Protein AF-A0A1H7YJ93-F1 (afdb_monomer_lite)

Structure (mmCIF, N/CA/C/O backbone):
data_AF-A0A1H7YJ93-F1
#
_entry.id   AF-A0A1H7YJ93-F1
#
loop_
_atom_site.group_PDB
_atom_site.id
_atom_site.type_symbol
_atom_site.label_atom_id
_atom_site.label_alt_id
_atom_site.label_comp_id
_atom_site.label_asym_id
_atom_site.label_entity_id
_atom_site.label_seq_id
_atom_site.pdbx_PDB_ins_code
_atom_site.Cartn_x
_atom_site.Cartn_y
_atom_site.Cartn_z
_atom_site.occupancy
_atom_site.B_iso_or_equiv
_atom_site.auth_seq_id
_atom_site.auth_comp_id
_atom_site.auth_asym_id
_atom_site.auth_atom_id
_atom_site.pdbx_PDB_model_num
ATOM 1 N N . MET A 1 1 ? 16.733 -2.959 -40.000 1.00 35.38 1 MET A N 1
ATOM 2 C CA . MET A 1 1 ? 16.157 -4.259 -39.595 1.00 35.38 1 MET A CA 1
ATOM 3 C C . MET A 1 1 ? 15.233 -4.003 -38.420 1.00 35.38 1 MET A C 1
ATOM 5 O O . MET A 1 1 ? 15.700 -3.443 -37.438 1.00 35.38 1 MET A O 1
ATOM 9 N N . LYS A 1 2 ? 13.933 -4.306 -38.534 1.00 39.22 2 LYS A N 1
ATOM 10 C CA . LYS A 1 2 ? 13.058 -4.339 -37.353 1.00 39.22 2 LYS A CA 1
ATOM 11 C C . LYS A 1 2 ? 13.547 -5.501 -36.492 1.00 39.22 2 LYS A C 1
ATOM 13 O O . LYS A 1 2 ? 13.720 -6.589 -37.030 1.00 39.22 2 LYS A O 1
ATOM 18 N N . ALA A 1 3 ? 13.849 -5.243 -35.224 1.00 42.81 3 ALA A N 1
ATOM 19 C CA . ALA A 1 3 ? 14.159 -6.303 -34.276 1.00 42.81 3 ALA A CA 1
ATOM 20 C C . ALA A 1 3 ? 13.001 -7.310 -34.283 1.00 42.81 3 ALA A C 1
ATOM 22 O O . ALA A 1 3 ? 11.843 -6.888 -34.259 1.00 42.81 3 ALA A O 1
ATOM 23 N N . ASP A 1 4 ? 13.309 -8.605 -34.365 1.00 44.72 4 ASP A N 1
ATOM 24 C CA . ASP A 1 4 ? 12.317 -9.667 -34.223 1.00 44.72 4 ASP A CA 1
ATOM 25 C C . ASP A 1 4 ? 11.613 -9.486 -32.874 1.00 44.72 4 ASP A C 1
ATOM 27 O O . ASP A 1 4 ? 12.178 -9.752 -31.810 1.00 44.72 4 ASP A O 1
ATOM 31 N N . ALA A 1 5 ? 10.392 -8.950 -32.911 1.00 55.16 5 ALA A N 1
ATOM 32 C CA . ALA A 1 5 ? 9.585 -8.769 -31.720 1.00 55.16 5 ALA A CA 1
ATOM 33 C C . ALA A 1 5 ? 9.301 -10.157 -31.144 1.00 55.16 5 ALA A C 1
ATOM 35 O O . ALA A 1 5 ? 8.741 -11.021 -31.824 1.00 55.16 5 ALA A O 1
ATOM 36 N N . ARG A 1 6 ? 9.716 -10.388 -29.893 1.00 59.66 6 ARG A N 1
ATOM 37 C CA . ARG A 1 6 ? 9.371 -11.613 -29.166 1.00 59.66 6 ARG A CA 1
ATOM 38 C C . ARG A 1 6 ? 7.851 -11.813 -29.249 1.00 59.66 6 ARG A C 1
ATOM 40 O O . ARG A 1 6 ? 7.123 -10.872 -28.932 1.00 59.66 6 ARG A O 1
ATOM 47 N N . PRO A 1 7 ? 7.361 -12.999 -29.647 1.00 70.88 7 PRO A N 1
ATOM 48 C CA . PRO A 1 7 ? 5.928 -13.247 -29.707 1.00 70.88 7 PRO A CA 1
ATOM 49 C C . PRO A 1 7 ? 5.326 -13.101 -28.307 1.00 70.88 7 PRO A C 1
ATOM 51 O O . PRO A 1 7 ? 5.817 -13.710 -27.351 1.00 70.88 7 PRO A O 1
ATOM 54 N N . LEU A 1 8 ? 4.281 -12.278 -28.196 1.00 80.38 8 LEU A N 1
ATOM 55 C CA . LEU A 1 8 ? 3.580 -12.034 -26.939 1.00 80.38 8 LEU A CA 1
ATOM 56 C C . LEU A 1 8 ? 2.934 -13.327 -26.443 1.00 80.38 8 LEU A C 1
ATOM 58 O O . LEU A 1 8 ? 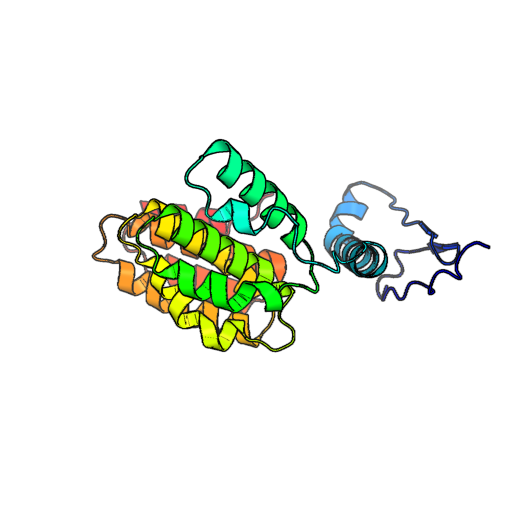2.203 -13.994 -27.173 1.00 80.38 8 LEU A O 1
ATOM 62 N N . LYS A 1 9 ? 3.191 -13.674 -25.182 1.00 86.31 9 LYS A N 1
ATOM 63 C CA . LYS A 1 9 ? 2.574 -14.823 -24.517 1.00 86.31 9 LYS A CA 1
ATOM 64 C C . LYS A 1 9 ? 1.450 -14.323 -23.626 1.00 86.31 9 LYS A C 1
ATOM 66 O O . LYS A 1 9 ? 1.706 -13.877 -22.512 1.00 86.31 9 LYS A O 1
ATOM 71 N N . ILE A 1 10 ? 0.223 -14.366 -24.129 1.00 88.75 10 ILE A N 1
ATOM 72 C CA . ILE A 1 10 ? -0.973 -13.997 -23.368 1.00 88.75 10 ILE A CA 1
ATOM 73 C C . ILE A 1 10 ? -1.792 -15.260 -23.120 1.00 88.75 10 ILE A C 1
ATOM 75 O O . ILE A 1 10 ? -2.174 -15.941 -24.070 1.00 88.75 10 ILE A O 1
ATOM 79 N N . ASP A 1 11 ? -2.052 -15.561 -21.852 1.00 90.62 11 ASP A N 1
ATOM 80 C CA . ASP A 1 11 ? -3.000 -16.593 -21.444 1.00 90.62 11 ASP A CA 1
ATOM 81 C C . ASP A 1 11 ? -4.419 -16.008 -21.474 1.00 90.62 11 ASP A C 1
ATOM 83 O O . ASP A 1 11 ? -4.759 -15.134 -20.668 1.00 90.62 11 ASP A O 1
ATOM 87 N N . ASP A 1 12 ? -5.218 -16.456 -22.446 1.00 90.69 12 ASP A N 1
ATOM 88 C CA . ASP A 1 12 ? -6.604 -16.037 -22.673 1.00 90.69 12 ASP A CA 1
ATOM 89 C C . ASP A 1 12 ? -7.577 -17.222 -22.557 1.00 90.69 12 ASP A C 1
ATOM 91 O O . ASP A 1 12 ? -8.134 -17.680 -23.560 1.00 90.69 12 ASP A O 1
ATOM 95 N N . PRO A 1 13 ? -7.839 -17.719 -21.334 1.00 87.25 13 PRO A N 1
ATOM 96 C CA . PRO A 1 13 ? -8.799 -18.801 -21.117 1.00 87.25 13 PRO A CA 1
ATOM 97 C C . PRO A 1 13 ? -10.240 -18.388 -21.451 1.00 87.25 13 PRO A C 1
ATOM 99 O O . PRO A 1 13 ? -11.114 -19.242 -21.582 1.00 87.25 13 PRO A O 1
ATOM 102 N N . SER A 1 14 ? -10.504 -17.082 -21.581 1.00 89.06 14 SER A N 1
ATOM 103 C CA . SER A 1 14 ? -11.811 -16.544 -21.960 1.00 89.06 14 SER A CA 1
ATOM 104 C C . SER A 1 14 ? -12.059 -16.510 -23.469 1.00 89.06 14 SER A C 1
ATOM 106 O O . SER A 1 14 ? -13.204 -16.338 -23.881 1.00 89.06 14 SER A O 1
ATOM 108 N N . GLY A 1 15 ? -11.015 -16.656 -24.291 1.00 92.81 15 GLY A N 1
ATOM 109 C CA . GLY A 1 15 ? -11.105 -16.546 -25.748 1.00 92.81 15 GLY A CA 1
ATOM 110 C C . GLY A 1 15 ? -11.561 -15.166 -26.241 1.00 92.81 15 GLY A C 1
ATOM 111 O O . GLY A 1 15 ? -12.192 -15.068 -27.295 1.00 92.81 15 GLY A O 1
ATOM 112 N N . LEU A 1 16 ? -11.294 -14.103 -25.475 1.00 94.88 16 LEU A N 1
ATOM 113 C CA . LEU A 1 16 ? -11.699 -12.735 -25.815 1.00 94.88 16 LEU A CA 1
ATOM 114 C C . LEU A 1 16 ? -10.863 -12.127 -26.948 1.00 94.88 16 LEU A C 1
ATOM 116 O O . LEU A 1 16 ? -11.338 -11.225 -27.641 1.00 94.88 16 LEU A O 1
ATOM 120 N N . LEU A 1 17 ? -9.623 -12.580 -27.127 1.00 94.50 17 LEU A N 1
ATOM 121 C CA . LEU A 1 17 ? -8.678 -12.040 -28.093 1.00 94.50 17 LEU A CA 1
ATOM 122 C C . LEU A 1 17 ? -8.723 -12.807 -29.413 1.00 94.50 17 LEU A C 1
ATOM 124 O O . LEU A 1 17 ? -8.485 -14.010 -29.484 1.00 94.50 17 LEU A O 1
ATOM 128 N N . LYS A 1 18 ? -8.917 -12.066 -30.504 1.00 95.06 18 LYS A N 1
ATOM 129 C CA . LYS A 1 18 ? -8.634 -12.526 -31.866 1.00 95.06 18 LYS A CA 1
ATOM 130 C C . LYS A 1 18 ? -7.335 -11.895 -32.348 1.00 95.06 18 LYS A C 1
ATOM 132 O O . LYS A 1 18 ? -7.253 -10.675 -32.490 1.00 95.06 18 LYS A O 1
ATOM 137 N N . TRP A 1 19 ? -6.320 -12.711 -32.606 1.00 90.19 19 TRP A N 1
ATOM 138 C CA . TRP A 1 19 ? -5.013 -12.239 -33.061 1.00 90.19 19 TRP A CA 1
ATOM 139 C C . TRP A 1 19 ? -5.050 -11.848 -34.542 1.00 90.19 19 TRP A C 1
ATOM 141 O O . TRP A 1 19 ? -5.379 -12.659 -35.403 1.00 90.19 19 TRP A O 1
ATOM 151 N N . ALA A 1 20 ? -4.716 -10.590 -34.830 1.00 90.31 20 ALA A N 1
ATOM 152 C CA . ALA A 1 20 ? -4.625 -10.031 -36.179 1.00 90.31 20 ALA A CA 1
ATOM 153 C C . ALA A 1 20 ? -3.172 -9.945 -36.690 1.00 90.31 20 ALA A C 1
ATOM 155 O O . ALA A 1 20 ? -2.957 -9.756 -37.885 1.00 90.31 20 ALA A O 1
ATOM 156 N N . ALA A 1 21 ? -2.187 -10.015 -35.788 1.00 87.62 21 ALA A N 1
ATOM 157 C CA . ALA A 1 21 ? -0.747 -10.121 -36.048 1.00 87.62 21 ALA A CA 1
ATOM 158 C C . ALA A 1 21 ? -0.036 -10.631 -34.769 1.00 87.62 21 ALA A C 1
ATOM 160 O O . ALA A 1 21 ? -0.674 -10.636 -33.717 1.00 87.62 21 ALA A O 1
ATOM 161 N N . PRO A 1 22 ? 1.258 -11.017 -34.800 1.00 83.50 22 PRO A N 1
ATOM 162 C CA . PRO A 1 22 ? 1.993 -11.462 -33.602 1.00 83.50 22 PRO A CA 1
ATOM 163 C C . PRO A 1 22 ? 2.046 -10.440 -32.451 1.00 83.50 22 PRO A C 1
ATOM 165 O O . PRO A 1 22 ? 2.245 -10.810 -31.297 1.00 83.50 22 PRO A O 1
ATOM 168 N N . ASP A 1 23 ? 1.864 -9.160 -32.769 1.00 83.44 23 ASP A N 1
ATOM 169 C CA . ASP A 1 23 ? 1.900 -8.005 -31.872 1.00 83.44 23 ASP A CA 1
ATOM 170 C C . ASP A 1 23 ? 0.558 -7.251 -31.829 1.00 83.44 23 ASP A C 1
ATOM 172 O O . ASP A 1 23 ? 0.494 -6.113 -31.367 1.00 83.44 23 ASP A O 1
ATOM 176 N N . ARG A 1 24 ? -0.531 -7.848 -32.337 1.00 88.94 24 ARG A N 1
ATOM 177 C CA . ARG A 1 24 ? -1.835 -7.176 -32.431 1.00 88.94 24 ARG A CA 1
ATOM 178 C C . ARG A 1 24 ? -2.996 -8.143 -32.250 1.00 88.94 24 ARG A C 1
ATOM 180 O O . ARG A 1 24 ? -3.185 -9.052 -33.056 1.00 88.94 24 ARG A O 1
ATOM 187 N N . ALA A 1 25 ? -3.842 -7.873 -31.261 1.00 92.94 25 ALA A N 1
ATOM 188 C CA . ALA A 1 25 ? -5.092 -8.588 -31.027 1.00 92.94 25 ALA A CA 1
ATOM 189 C C . ALA A 1 25 ? -6.287 -7.627 -30.973 1.00 92.94 25 ALA A C 1
ATOM 191 O O . ALA A 1 25 ? -6.138 -6.442 -30.677 1.00 92.94 25 ALA A O 1
ATOM 192 N N . VAL A 1 26 ? -7.476 -8.152 -31.260 1.00 94.50 26 VAL A N 1
ATOM 193 C CA . VAL A 1 26 ? -8.751 -7.432 -31.212 1.00 94.50 26 VAL A CA 1
ATOM 194 C C . VAL A 1 26 ? -9.708 -8.184 -30.293 1.00 94.50 26 VAL A C 1
ATOM 196 O O . VAL A 1 26 ? -9.924 -9.380 -30.477 1.00 94.50 26 VAL A O 1
ATOM 199 N N . ALA A 1 27 ? -10.306 -7.471 -29.339 1.00 94.88 27 ALA A N 1
ATOM 200 C CA . ALA A 1 27 ? -11.451 -7.940 -28.565 1.00 94.88 27 ALA A CA 1
ATOM 201 C C . ALA A 1 27 ? -12.709 -7.207 -29.043 1.00 94.88 27 ALA A C 1
ATOM 203 O O . ALA A 1 27 ? -12.698 -5.986 -29.210 1.00 94.88 27 ALA A O 1
ATOM 204 N N . THR A 1 28 ? -13.793 -7.941 -29.281 1.00 95.56 28 THR A N 1
ATOM 205 C CA . THR A 1 28 ? -15.066 -7.379 -29.746 1.00 95.56 28 THR A CA 1
ATOM 206 C C . THR A 1 28 ? -16.155 -7.712 -28.743 1.00 95.56 28 THR A C 1
ATOM 208 O O . THR A 1 28 ? -16.307 -8.869 -28.368 1.00 95.56 28 THR A O 1
ATOM 211 N N . PHE A 1 29 ? -16.924 -6.704 -28.344 1.00 95.44 29 PHE A N 1
ATOM 212 C CA . PHE A 1 29 ? -18.017 -6.844 -27.386 1.00 95.44 29 PHE A CA 1
ATOM 213 C C . PHE A 1 29 ? -19.324 -6.401 -28.030 1.00 95.44 29 PHE A C 1
ATOM 215 O O . PHE A 1 29 ? -19.355 -5.396 -28.741 1.00 95.44 29 PHE A O 1
ATOM 222 N N . ALA A 1 30 ? -20.409 -7.124 -27.760 1.00 94.88 30 ALA A N 1
ATOM 223 C CA . ALA A 1 30 ? -21.708 -6.836 -28.371 1.00 94.88 30 ALA A CA 1
ATOM 224 C C . ALA A 1 30 ? -22.416 -5.630 -27.728 1.00 94.88 30 ALA A C 1
ATOM 226 O O . ALA A 1 30 ? -23.306 -5.030 -28.327 1.00 94.88 30 ALA A O 1
ATOM 227 N N . SER A 1 31 ? -22.066 -5.287 -26.483 1.00 94.75 31 SER A N 1
ATOM 228 C CA . SER A 1 31 ? -22.683 -4.178 -25.748 1.00 94.75 31 SER A CA 1
ATOM 229 C C . SER A 1 31 ? -21.850 -3.726 -24.545 1.00 94.75 31 SER A C 1
ATOM 231 O O . SER A 1 31 ? -20.939 -4.416 -24.091 1.00 94.75 31 SER A O 1
ATOM 233 N N . MET A 1 32 ? -22.235 -2.606 -23.929 1.00 91.88 32 MET A N 1
ATOM 234 C CA . MET A 1 32 ? -21.651 -2.162 -22.654 1.00 91.88 32 MET A CA 1
ATOM 235 C C . MET A 1 32 ? -21.870 -3.153 -21.502 1.00 91.88 32 MET A C 1
ATOM 237 O O . MET A 1 32 ? -21.036 -3.247 -20.601 1.00 91.88 32 MET A O 1
ATOM 241 N N . LYS A 1 33 ? -22.986 -3.895 -21.504 1.00 94.88 33 LYS A N 1
ATOM 242 C CA . LYS A 1 33 ? -23.252 -4.935 -20.498 1.00 94.88 33 LYS A CA 1
ATOM 243 C C . LYS A 1 33 ? -22.241 -6.077 -20.623 1.00 94.88 33 LYS A C 1
ATOM 245 O O . LYS A 1 33 ? -21.750 -6.569 -19.613 1.00 94.88 33 LYS A O 1
ATOM 250 N N . ASP A 1 34 ? -21.913 -6.435 -21.858 1.00 92.62 34 ASP A N 1
ATOM 251 C CA . ASP A 1 34 ? -20.948 -7.477 -22.200 1.00 92.62 34 ASP A CA 1
ATOM 252 C C . ASP A 1 34 ? -19.517 -7.092 -21.778 1.00 92.62 34 ASP A C 1
ATOM 254 O O . ASP A 1 34 ? -18.834 -7.865 -21.107 1.00 92.62 34 ASP A O 1
ATOM 258 N N . ILE A 1 35 ? -19.118 -5.834 -22.013 1.00 90.81 35 ILE A N 1
ATOM 259 C CA . ILE A 1 35 ? -17.845 -5.285 -21.506 1.00 90.81 35 ILE A CA 1
ATOM 260 C C . ILE A 1 35 ? -17.765 -5.396 -19.978 1.00 90.81 35 ILE A C 1
ATOM 262 O O . ILE A 1 35 ? -16.743 -5.811 -19.433 1.00 90.81 35 ILE A O 1
ATOM 266 N N . LYS A 1 36 ? -18.837 -5.030 -19.260 1.00 89.88 36 LYS A N 1
ATOM 267 C CA . LYS A 1 36 ? -18.861 -5.103 -17.789 1.00 89.88 36 LYS A CA 1
ATOM 268 C C . LYS A 1 36 ? -18.731 -6.541 -17.283 1.00 89.88 36 LYS A C 1
ATOM 270 O O . LYS A 1 36 ? -18.010 -6.757 -16.312 1.00 89.88 36 LYS A O 1
ATOM 275 N N . ALA A 1 37 ? -19.388 -7.499 -17.937 1.00 91.00 37 ALA A N 1
ATOM 276 C CA . ALA A 1 37 ? -19.307 -8.915 -17.582 1.00 91.00 37 ALA A CA 1
ATOM 277 C C . ALA A 1 37 ? -17.888 -9.482 -17.770 1.00 91.00 37 ALA A C 1
ATOM 279 O O . ALA A 1 37 ? -17.417 -10.247 -16.934 1.00 91.00 37 ALA A O 1
ATOM 280 N N . HIS A 1 38 ? -17.179 -9.035 -18.809 1.00 93.19 38 HIS A N 1
ATOM 281 C CA . HIS A 1 38 ? -15.825 -9.490 -19.140 1.00 93.19 38 HIS A CA 1
ATOM 282 C C . HIS A 1 38 ? -14.704 -8.601 -18.585 1.00 93.19 38 HIS A C 1
ATOM 284 O O . HIS A 1 38 ? -13.529 -8.854 -18.849 1.00 93.19 38 HIS A O 1
ATOM 290 N N . LYS A 1 39 ? -15.031 -7.576 -17.784 1.00 88.25 39 LYS A N 1
ATOM 291 C CA . LYS A 1 39 ? -14.071 -6.579 -17.281 1.00 88.25 39 LYS A CA 1
ATOM 292 C C . LYS A 1 39 ? -12.854 -7.218 -16.615 1.00 88.25 39 LYS A C 1
ATOM 294 O O . LYS A 1 39 ? -11.734 -6.793 -16.874 1.00 88.25 39 LYS A O 1
ATOM 299 N N . VAL A 1 40 ? -13.065 -8.211 -15.751 1.00 83.81 40 VAL A N 1
ATOM 300 C CA . VAL A 1 40 ? -11.974 -8.864 -15.008 1.00 83.81 40 VAL A CA 1
ATOM 301 C C . VAL A 1 40 ? -11.015 -9.572 -15.967 1.00 83.81 40 VAL A C 1
ATOM 303 O O . VAL A 1 40 ? -9.807 -9.361 -15.877 1.00 83.81 40 VAL A O 1
ATOM 306 N N . ALA A 1 41 ? -11.554 -10.335 -16.921 1.00 88.19 41 ALA A N 1
ATOM 307 C CA . ALA A 1 41 ? -10.767 -11.035 -17.932 1.00 88.19 41 ALA A CA 1
ATOM 308 C C . ALA A 1 41 ? -10.015 -10.048 -18.840 1.00 88.19 41 ALA A C 1
ATOM 310 O O . ALA A 1 41 ? -8.796 -10.136 -18.960 1.00 88.19 41 ALA A O 1
ATOM 311 N N . LEU A 1 42 ? -10.704 -9.036 -19.381 1.00 92.44 42 LEU A N 1
ATOM 312 C CA . LEU A 1 42 ? -10.094 -8.011 -20.233 1.00 92.44 42 LEU A CA 1
ATOM 313 C C . LEU A 1 42 ? -8.968 -7.250 -19.514 1.00 92.44 42 LEU A C 1
ATOM 315 O O . LEU A 1 42 ? -7.905 -7.033 -20.089 1.00 92.44 42 LEU A O 1
ATOM 319 N N . VAL A 1 43 ? -9.166 -6.875 -18.246 1.00 87.06 43 VAL A N 1
ATOM 320 C CA . VAL A 1 43 ? -8.121 -6.228 -17.435 1.00 87.06 43 VAL A CA 1
ATOM 321 C C . VAL A 1 43 ? -6.931 -7.166 -17.219 1.00 87.06 43 VAL A C 1
ATOM 323 O O . VAL A 1 43 ? -5.791 -6.711 -17.294 1.00 87.06 43 VAL A O 1
ATOM 326 N N . GLY A 1 44 ? -7.165 -8.459 -16.978 1.00 83.62 44 GLY A N 1
ATOM 327 C CA . GLY A 1 44 ? -6.104 -9.462 -16.868 1.00 83.62 44 GLY A CA 1
ATOM 328 C C . GLY A 1 44 ? -5.256 -9.559 -18.139 1.00 83.62 44 GLY A C 1
ATOM 329 O O . GLY A 1 44 ? -4.030 -9.502 -18.062 1.00 83.62 44 GLY A O 1
ATOM 330 N N . LEU A 1 45 ? -5.904 -9.612 -19.304 1.00 91.75 45 LEU A N 1
ATOM 331 C CA . LEU A 1 45 ? -5.250 -9.666 -20.615 1.00 91.75 45 LEU A CA 1
ATOM 332 C C . LEU A 1 45 ? -4.408 -8.414 -20.894 1.00 91.75 45 LEU A C 1
ATOM 334 O O . LEU A 1 45 ? -3.238 -8.516 -21.256 1.00 91.75 45 LEU A O 1
ATOM 338 N N . VAL A 1 46 ? -4.969 -7.223 -20.658 1.00 88.12 46 VAL A N 1
ATOM 339 C CA . VAL A 1 46 ? -4.249 -5.951 -20.844 1.00 88.12 46 VAL A CA 1
ATOM 340 C C . VAL A 1 46 ? -3.056 -5.845 -19.890 1.00 88.12 46 VAL A C 1
ATOM 342 O O . VAL A 1 46 ? -1.995 -5.377 -20.293 1.00 88.12 46 VAL A O 1
ATOM 345 N N . ARG A 1 47 ? -3.180 -6.316 -18.642 1.00 80.62 47 ARG A N 1
ATOM 346 C CA . ARG A 1 47 ? -2.052 -6.360 -17.694 1.00 80.62 47 ARG A CA 1
ATOM 347 C C . ARG A 1 47 ? -0.925 -7.269 -18.185 1.00 80.62 47 ARG A C 1
ATOM 349 O O . ARG A 1 47 ? 0.229 -6.857 -18.129 1.00 80.62 47 ARG A O 1
ATOM 356 N N . GLN A 1 48 ? -1.246 -8.465 -18.689 1.00 86.75 48 GLN A N 1
ATOM 357 C CA . GLN A 1 48 ? -0.249 -9.376 -19.269 1.00 86.75 48 GLN A CA 1
ATOM 358 C C . GLN A 1 48 ? 0.463 -8.755 -20.478 1.00 86.75 48 GLN A C 1
ATOM 360 O O . GLN A 1 48 ? 1.670 -8.932 -20.639 1.00 86.75 48 GLN A O 1
ATOM 365 N N . TRP A 1 49 ? -0.278 -8.018 -21.311 1.00 87.25 49 TRP A N 1
ATOM 366 C CA . TRP A 1 49 ? 0.265 -7.318 -22.471 1.00 87.25 49 TRP A CA 1
ATOM 367 C C . TRP A 1 49 ? 1.230 -6.212 -22.050 1.00 87.25 49 TRP A C 1
ATOM 369 O O . TRP A 1 49 ? 2.385 -6.199 -22.471 1.00 87.25 49 TRP A O 1
ATOM 379 N N . LEU A 1 50 ? 0.785 -5.319 -21.162 1.00 80.31 50 LEU A N 1
ATOM 380 C CA . LEU A 1 50 ? 1.607 -4.223 -20.654 1.00 80.31 50 LEU A CA 1
ATOM 381 C C . LEU A 1 50 ? 2.879 -4.725 -19.968 1.00 80.31 50 LEU A C 1
ATOM 383 O O . LEU A 1 50 ? 3.908 -4.082 -20.118 1.00 80.31 50 LEU A O 1
ATOM 387 N N . ALA A 1 51 ? 2.840 -5.871 -19.286 1.00 74.12 51 ALA A N 1
ATOM 388 C CA . ALA A 1 51 ? 4.020 -6.473 -18.667 1.00 74.12 51 ALA A CA 1
ATOM 389 C C . ALA A 1 51 ? 5.086 -6.942 -19.680 1.00 74.12 51 ALA A C 1
ATOM 391 O O . ALA A 1 51 ? 6.235 -7.129 -19.300 1.00 74.12 51 ALA A O 1
ATOM 392 N N . GLN A 1 52 ? 4.714 -7.157 -20.946 1.00 77.94 52 GLN A N 1
ATOM 393 C CA . GLN A 1 52 ? 5.619 -7.639 -21.998 1.00 77.94 52 GLN A CA 1
ATOM 394 C C . GLN A 1 52 ? 6.006 -6.560 -23.012 1.00 77.94 52 GLN A C 1
ATOM 396 O O . GLN A 1 52 ? 7.029 -6.701 -23.678 1.00 77.94 52 GLN A O 1
ATOM 401 N N . THR A 1 53 ? 5.193 -5.510 -23.165 1.00 78.25 53 THR A N 1
ATOM 402 C CA . THR A 1 53 ? 5.437 -4.437 -24.144 1.00 78.25 53 THR A CA 1
ATOM 403 C C . THR A 1 53 ? 5.820 -3.106 -23.525 1.00 78.25 53 THR A C 1
ATOM 405 O O . THR A 1 53 ? 6.329 -2.245 -24.238 1.00 78.25 53 THR A O 1
ATOM 408 N N . SER A 1 54 ? 5.543 -2.894 -22.236 1.00 62.81 54 SER A N 1
ATOM 409 C CA . SER A 1 54 ? 6.125 -1.747 -21.545 1.00 62.81 54 SER A CA 1
ATOM 410 C C . SER A 1 54 ? 7.603 -2.058 -21.351 1.00 62.81 54 SER A C 1
ATOM 412 O O . SER A 1 54 ? 7.902 -3.120 -20.802 1.00 62.81 54 SER A O 1
ATOM 414 N N . PRO A 1 55 ? 8.530 -1.190 -21.782 1.00 54.66 55 PRO A N 1
ATOM 415 C CA . PRO A 1 55 ? 9.896 -1.319 -21.312 1.00 54.66 55 PRO A CA 1
ATOM 416 C C . PRO A 1 55 ? 9.840 -1.243 -19.785 1.00 54.66 55 PRO A C 1
ATOM 418 O O . PRO A 1 55 ? 9.281 -0.286 -19.235 1.00 54.66 55 PRO A O 1
ATOM 421 N N . ALA A 1 56 ? 10.365 -2.258 -19.098 1.00 55.16 56 ALA A N 1
ATOM 422 C CA . ALA A 1 56 ? 10.766 -2.036 -17.723 1.00 55.16 56 ALA A CA 1
ATOM 423 C C . ALA A 1 56 ? 11.742 -0.853 -17.759 1.00 55.16 56 ALA A C 1
ATOM 425 O O . ALA A 1 56 ? 12.526 -0.694 -18.697 1.00 55.16 56 ALA A O 1
ATOM 426 N N . GLN A 1 57 ? 11.623 0.067 -16.807 1.00 60.84 57 GLN A N 1
ATOM 427 C CA . GLN A 1 57 ? 12.723 0.998 -16.623 1.00 60.84 57 GLN A CA 1
ATOM 428 C C . GLN A 1 57 ? 13.866 0.161 -16.053 1.00 60.84 57 GLN A C 1
ATOM 430 O O . GLN A 1 57 ? 13.776 -0.309 -14.921 1.00 60.84 57 GLN A O 1
ATOM 435 N N . ASP A 1 58 ? 14.887 -0.069 -16.875 1.00 68.81 58 ASP A N 1
ATOM 436 C CA . ASP A 1 58 ? 16.017 -0.953 -16.558 1.00 68.81 58 ASP A CA 1
ATOM 437 C C . ASP A 1 58 ? 17.051 -0.275 -15.641 1.00 68.81 58 ASP A C 1
ATOM 439 O O . ASP A 1 58 ? 18.040 -0.885 -15.243 1.00 68.81 58 ASP A O 1
ATOM 443 N N . ALA A 1 59 ? 16.841 1.005 -15.318 1.00 81.69 59 ALA A N 1
ATOM 444 C CA . ALA A 1 59 ? 17.733 1.811 -14.500 1.00 81.69 59 ALA A CA 1
ATOM 445 C C . ALA A 1 59 ? 16.946 2.723 -13.557 1.00 81.69 59 ALA A C 1
ATOM 447 O O . ALA A 1 59 ? 15.879 3.231 -13.919 1.00 81.69 59 ALA A O 1
ATOM 448 N N . THR A 1 60 ? 17.506 2.943 -12.366 1.00 86.75 60 THR A N 1
ATOM 449 C CA . THR A 1 60 ? 17.009 3.922 -11.397 1.00 86.75 60 THR A CA 1
ATOM 450 C C . THR A 1 60 ? 16.815 5.280 -12.081 1.00 86.75 60 THR A C 1
ATOM 452 O O . THR A 1 60 ? 17.720 5.724 -12.797 1.00 86.75 60 THR A O 1
ATOM 455 N N . PRO A 1 61 ? 15.670 5.963 -11.884 1.00 86.50 61 PRO A N 1
ATOM 456 C CA . PRO A 1 61 ? 15.452 7.295 -12.431 1.00 86.50 61 PRO A CA 1
ATOM 457 C C . PRO A 1 61 ? 16.582 8.245 -12.029 1.00 86.50 61 PRO A C 1
ATOM 459 O O . PRO A 1 61 ? 16.985 8.281 -10.868 1.00 86.50 61 PRO A O 1
ATOM 462 N N . SER A 1 62 ? 17.081 9.053 -12.967 1.00 87.50 62 SER A N 1
ATOM 463 C CA . SER A 1 62 ? 18.201 9.972 -12.705 1.00 87.50 62 SER A CA 1
ATOM 464 C C . SER A 1 62 ? 17.894 11.028 -11.638 1.00 87.50 62 SER A C 1
ATOM 466 O O . SER A 1 62 ? 18.811 11.634 -11.099 1.00 87.50 62 SER A O 1
ATOM 468 N N . ASN A 1 63 ? 16.613 11.259 -11.346 1.00 90.75 63 ASN A N 1
ATOM 469 C CA . ASN A 1 63 ? 16.135 12.152 -10.297 1.00 90.75 63 ASN A CA 1
ATOM 470 C C . ASN A 1 63 ? 15.730 11.419 -9.008 1.00 90.75 63 ASN A C 1
ATOM 472 O O . ASN A 1 63 ? 15.028 11.995 -8.187 1.00 90.75 63 ASN A O 1
ATOM 476 N N . PHE A 1 64 ? 16.131 10.162 -8.801 1.00 95.62 64 PHE A N 1
ATOM 477 C CA . PHE A 1 64 ? 15.769 9.438 -7.579 1.00 95.62 64 PHE A CA 1
ATOM 478 C C . PHE A 1 64 ? 16.303 10.128 -6.313 1.00 95.62 64 PHE A C 1
ATOM 480 O O . PHE A 1 64 ? 15.551 10.337 -5.368 1.00 95.62 64 PHE A O 1
ATOM 487 N N . GLU A 1 65 ? 17.555 10.589 -6.333 1.00 95.69 65 GLU A N 1
ATOM 488 C CA . GLU A 1 65 ? 18.169 11.349 -5.228 1.00 95.69 65 GLU A CA 1
ATOM 489 C C . GLU A 1 65 ? 17.411 12.653 -4.908 1.00 95.69 65 GLU A C 1
ATOM 491 O O . GLU A 1 65 ? 17.434 13.149 -3.782 1.00 95.69 65 GLU A O 1
ATOM 496 N N . GLU A 1 66 ? 16.680 13.212 -5.884 1.00 97.94 66 GLU A N 1
ATOM 497 C CA . GLU A 1 66 ? 15.874 14.421 -5.681 1.00 97.94 66 GLU A CA 1
ATOM 498 C C . GLU A 1 66 ? 14.682 14.181 -4.734 1.00 97.94 66 GLU A C 1
ATOM 500 O O . GLU A 1 66 ? 14.139 15.152 -4.203 1.00 97.94 66 GLU A O 1
ATOM 505 N N . LEU A 1 67 ? 14.302 12.923 -4.448 1.00 98.12 67 LEU A N 1
ATOM 506 C CA . LEU A 1 67 ? 13.311 12.584 -3.414 1.00 98.12 67 LEU A CA 1
ATOM 507 C C . LEU A 1 67 ? 13.688 13.147 -2.036 1.00 98.12 67 LEU A C 1
ATOM 509 O O . LEU A 1 67 ? 12.806 13.441 -1.224 1.00 98.12 67 LEU A O 1
ATOM 513 N N . TRP A 1 68 ? 14.983 13.323 -1.785 1.00 97.94 68 TRP A N 1
ATOM 514 C CA . TRP A 1 68 ? 15.528 13.783 -0.506 1.00 97.94 68 TRP A CA 1
ATOM 515 C C . TRP A 1 68 ? 15.925 15.259 -0.533 1.00 97.94 68 TRP A C 1
ATOM 517 O O . TRP A 1 68 ? 16.589 15.754 0.376 1.00 97.94 68 TRP A O 1
ATOM 527 N N . SER A 1 69 ? 15.530 15.977 -1.588 1.00 97.50 69 SER A N 1
ATOM 528 C CA . SER A 1 69 ? 15.800 17.403 -1.714 1.00 97.50 69 SER A CA 1
ATOM 529 C C . SER A 1 69 ? 15.064 18.208 -0.644 1.00 97.50 69 SER A C 1
ATOM 531 O O . SER A 1 69 ? 13.887 17.981 -0.353 1.00 97.50 69 SER A O 1
ATOM 533 N N . THR A 1 70 ? 15.744 19.221 -0.111 1.00 94.69 70 THR A N 1
ATOM 534 C CA . THR A 1 70 ? 15.136 20.230 0.765 1.00 94.69 70 THR A CA 1
ATOM 535 C C . THR A 1 70 ? 14.270 21.227 -0.013 1.00 94.69 70 THR A C 1
ATOM 537 O O . THR A 1 70 ? 13.411 21.889 0.575 1.00 94.69 70 THR A O 1
ATOM 540 N N . ASP A 1 71 ? 14.434 21.308 -1.340 1.00 97.62 71 ASP A N 1
ATOM 541 C CA . ASP A 1 71 ? 13.527 22.044 -2.218 1.00 97.62 71 ASP A CA 1
ATOM 542 C C . ASP A 1 71 ? 12.256 21.220 -2.472 1.00 97.62 71 ASP A C 1
ATOM 544 O O . ASP A 1 71 ? 12.271 20.138 -3.064 1.00 97.62 71 ASP A O 1
ATOM 548 N N . ARG A 1 72 ? 11.117 21.773 -2.048 1.00 94.25 72 ARG A N 1
ATOM 549 C CA . ARG A 1 72 ? 9.817 21.099 -2.109 1.00 94.25 72 ARG A CA 1
ATOM 550 C C . ARG A 1 72 ? 9.304 20.847 -3.513 1.00 94.25 72 ARG A C 1
ATOM 552 O O . ARG A 1 72 ? 8.599 19.862 -3.715 1.00 94.25 72 ARG A O 1
ATOM 559 N N . GLN A 1 73 ? 9.596 21.730 -4.461 1.00 96.56 73 GLN A N 1
ATOM 560 C CA . GLN A 1 73 ? 9.158 21.550 -5.842 1.00 96.56 73 GLN A CA 1
ATOM 561 C C . GLN A 1 73 ? 9.968 20.440 -6.506 1.00 96.56 73 GLN A C 1
ATOM 563 O O . GLN A 1 73 ? 9.394 19.591 -7.190 1.00 96.56 73 GLN A O 1
ATOM 568 N N . VAL A 1 74 ? 11.274 20.409 -6.235 1.00 97.69 74 VAL A N 1
ATOM 569 C CA . VAL A 1 74 ? 12.185 19.353 -6.692 1.00 97.69 74 VAL A CA 1
ATOM 570 C C . VAL A 1 74 ? 11.776 17.998 -6.105 1.00 97.69 74 VAL A C 1
ATOM 572 O O . VAL A 1 74 ? 11.491 17.072 -6.864 1.00 97.69 74 VAL A O 1
ATOM 575 N N . GLN A 1 75 ? 11.612 17.911 -4.780 1.00 98.19 75 GLN A N 1
ATOM 576 C CA . GLN A 1 75 ? 11.154 16.697 -4.094 1.00 98.19 75 GLN A CA 1
ATOM 577 C C . GLN A 1 75 ? 9.792 16.217 -4.606 1.00 98.19 75 GLN A C 1
ATOM 579 O O . GLN A 1 75 ? 9.597 15.025 -4.841 1.00 98.19 75 GLN A O 1
ATOM 584 N N . HIS A 1 76 ? 8.832 17.128 -4.794 1.00 96.69 76 HIS A N 1
ATOM 585 C CA . HIS A 1 76 ? 7.507 16.757 -5.281 1.00 96.69 76 HIS A CA 1
ATOM 586 C C . HIS A 1 76 ? 7.547 16.207 -6.710 1.00 96.69 76 HIS A C 1
ATOM 588 O O . HIS A 1 76 ? 6.906 15.193 -6.982 1.00 96.69 76 HIS A O 1
ATOM 594 N N . ARG A 1 77 ? 8.309 16.839 -7.611 1.00 97.31 77 ARG A N 1
ATOM 595 C CA . ARG A 1 77 ? 8.481 16.364 -8.990 1.00 97.31 77 ARG A CA 1
ATOM 596 C C . ARG A 1 77 ? 9.109 14.971 -9.014 1.00 97.31 77 ARG A C 1
ATOM 598 O O . ARG A 1 77 ? 8.542 14.072 -9.625 1.00 97.31 77 ARG A O 1
ATOM 605 N N . ALA A 1 78 ? 10.204 14.776 -8.279 1.00 97.69 78 ALA A N 1
ATOM 606 C CA . ALA A 1 78 ? 10.860 13.477 -8.155 1.00 97.69 78 ALA A CA 1
ATOM 607 C C . ALA A 1 78 ? 9.916 12.406 -7.597 1.00 97.69 78 ALA A C 1
ATOM 609 O O . ALA A 1 78 ? 9.836 11.297 -8.121 1.00 97.69 78 ALA A O 1
ATOM 610 N N . PHE A 1 79 ? 9.131 12.759 -6.576 1.00 98.06 79 PHE A N 1
ATOM 611 C CA . PHE A 1 79 ? 8.124 11.867 -6.014 1.00 98.06 79 PHE A CA 1
ATOM 612 C C . PHE A 1 79 ? 7.085 11.452 -7.057 1.00 98.06 79 PHE A C 1
ATOM 614 O O . PHE A 1 79 ? 6.789 10.265 -7.173 1.00 98.06 79 PHE A O 1
ATOM 621 N N . VAL A 1 80 ? 6.542 12.395 -7.832 1.00 96.56 80 VAL A N 1
ATOM 622 C CA . VAL A 1 80 ? 5.575 12.089 -8.897 1.00 96.56 80 VAL A CA 1
ATOM 623 C C . VAL A 1 80 ? 6.186 11.149 -9.938 1.00 96.56 80 VAL A C 1
ATOM 625 O O . VAL A 1 80 ? 5.573 10.125 -10.249 1.00 96.56 80 VAL A O 1
ATOM 628 N N . ASP A 1 81 ? 7.400 11.438 -10.406 1.00 94.94 81 ASP A N 1
ATOM 629 C CA . ASP A 1 81 ? 8.087 10.636 -11.423 1.00 94.94 81 ASP A CA 1
ATOM 630 C C . ASP A 1 81 ? 8.353 9.204 -10.933 1.00 94.94 81 ASP A C 1
ATOM 632 O O . ASP A 1 81 ? 8.020 8.232 -11.617 1.00 94.94 81 ASP A O 1
ATOM 636 N N . VAL A 1 82 ? 8.872 9.049 -9.710 1.00 97.00 82 VAL A N 1
ATOM 637 C CA . VAL A 1 82 ? 9.139 7.737 -9.100 1.00 97.00 82 VAL A CA 1
ATOM 638 C C . VAL A 1 82 ? 7.841 6.969 -8.851 1.00 97.00 82 VAL A C 1
ATOM 640 O O . VAL A 1 82 ? 7.770 5.764 -9.110 1.00 97.00 82 VAL A O 1
ATOM 643 N N . MET A 1 83 ? 6.779 7.629 -8.386 1.00 96.69 83 MET A N 1
ATOM 644 C CA . MET A 1 83 ? 5.483 6.978 -8.177 1.00 96.69 83 MET A CA 1
ATOM 645 C C . MET A 1 83 ? 4.841 6.537 -9.496 1.00 96.69 83 MET A C 1
ATOM 647 O O . MET A 1 83 ? 4.193 5.489 -9.531 1.00 96.69 83 MET A O 1
ATOM 651 N N . GLN A 1 84 ? 5.042 7.295 -10.578 1.00 93.56 84 GLN A N 1
ATOM 652 C CA . GLN A 1 84 ? 4.603 6.923 -11.920 1.00 93.56 84 GLN A CA 1
ATOM 653 C C . GLN A 1 84 ? 5.413 5.744 -12.470 1.00 93.56 84 GLN A C 1
ATOM 655 O O . GLN A 1 84 ? 4.819 4.788 -12.967 1.00 93.56 84 GLN A O 1
ATOM 660 N N . ALA A 1 85 ? 6.741 5.770 -12.341 1.00 91.94 85 ALA A N 1
ATOM 661 C CA . ALA A 1 85 ? 7.613 4.672 -12.760 1.00 91.94 85 ALA A CA 1
ATOM 662 C C . ALA A 1 85 ? 7.251 3.362 -12.042 1.00 91.94 85 ALA A C 1
ATOM 664 O O . ALA A 1 85 ? 7.008 2.331 -12.666 1.00 91.94 85 ALA A O 1
ATOM 665 N N . THR A 1 86 ? 7.104 3.428 -10.718 1.00 95.62 86 THR A N 1
ATOM 666 C CA . THR A 1 86 ? 6.789 2.275 -9.857 1.00 95.62 86 THR A CA 1
ATOM 667 C C . THR A 1 86 ? 5.302 1.895 -9.848 1.00 95.62 86 THR A C 1
ATOM 669 O O . THR A 1 86 ? 4.879 0.976 -9.134 1.00 95.62 86 THR A O 1
ATOM 672 N N . ALA A 1 87 ? 4.473 2.557 -10.666 1.00 90.62 87 ALA A N 1
ATOM 673 C CA . ALA A 1 87 ? 3.109 2.106 -10.926 1.00 90.62 87 ALA A CA 1
ATOM 674 C C . ALA A 1 87 ? 3.100 0.733 -11.623 1.00 90.62 87 ALA A C 1
ATOM 676 O O . ALA A 1 87 ? 2.157 -0.041 -11.425 1.00 90.62 87 ALA A O 1
ATOM 677 N N . GLN A 1 88 ? 4.165 0.400 -12.356 1.00 89.19 88 GLN A N 1
ATOM 678 C CA . GLN A 1 88 ? 4.441 -0.919 -12.930 1.00 89.19 88 GLN A CA 1
ATOM 679 C C . GLN A 1 88 ? 5.674 -1.560 -12.269 1.00 89.19 88 GLN A C 1
ATOM 681 O O . GLN A 1 88 ? 6.395 -0.874 -11.542 1.00 89.19 88 GLN A O 1
ATOM 686 N N . PRO A 1 89 ? 5.896 -2.878 -12.446 1.00 93.31 89 PRO A N 1
ATOM 687 C CA . PRO A 1 89 ? 7.148 -3.507 -12.041 1.00 93.31 89 PRO A CA 1
ATOM 688 C C . PRO A 1 89 ? 8.364 -2.822 -12.685 1.00 93.31 89 PRO A C 1
ATOM 690 O O . PRO A 1 89 ? 8.294 -2.388 -13.833 1.00 93.31 89 PRO A O 1
ATOM 693 N N . VAL A 1 90 ? 9.461 -2.736 -11.934 1.00 94.31 90 VAL A N 1
ATOM 694 C CA . VAL A 1 90 ? 10.731 -2.107 -12.338 1.00 94.31 90 VAL A CA 1
ATOM 695 C C . VAL A 1 90 ? 11.907 -2.984 -11.913 1.00 94.31 90 VAL A C 1
ATOM 697 O O . VAL A 1 90 ? 11.813 -3.662 -10.888 1.00 94.31 90 VAL A O 1
ATOM 700 N N . ASP A 1 91 ? 13.018 -2.933 -12.647 1.00 92.38 91 ASP A N 1
ATOM 701 C CA . ASP A 1 91 ? 14.171 -3.814 -12.400 1.00 92.38 91 ASP A CA 1
ATOM 702 C C . ASP A 1 91 ? 15.151 -3.252 -11.356 1.00 92.38 91 ASP A C 1
ATOM 704 O O . ASP A 1 91 ? 15.807 -4.007 -10.637 1.00 92.38 91 ASP A O 1
ATOM 708 N N . TRP A 1 92 ? 15.170 -1.930 -11.183 1.00 94.44 92 TRP A N 1
ATOM 709 C CA . TRP A 1 92 ? 16.051 -1.208 -10.255 1.00 94.44 92 TRP A CA 1
ATOM 710 C C . TRP A 1 92 ? 15.559 -1.177 -8.800 1.00 94.44 92 TRP A C 1
ATOM 712 O O . TRP A 1 92 ? 16.157 -0.529 -7.942 1.00 94.44 92 TRP A O 1
ATOM 722 N N . ALA A 1 93 ? 14.469 -1.880 -8.469 1.00 96.69 93 ALA A N 1
ATOM 723 C CA . ALA A 1 93 ? 13.878 -1.848 -7.126 1.00 96.69 93 ALA A CA 1
ATOM 724 C C . ALA A 1 93 ? 14.891 -2.162 -6.010 1.00 96.69 93 ALA A C 1
ATOM 726 O O . ALA A 1 93 ? 14.781 -1.633 -4.906 1.00 96.69 93 ALA A O 1
ATOM 727 N N . TYR A 1 94 ? 15.870 -3.030 -6.289 1.00 96.56 94 TYR A N 1
ATOM 728 C CA . TYR A 1 94 ? 16.894 -3.426 -5.322 1.00 96.56 94 TYR A CA 1
ATOM 729 C C . TYR A 1 94 ? 18.064 -2.462 -5.189 1.00 96.56 94 TYR A C 1
ATOM 731 O O . TYR A 1 94 ? 18.764 -2.561 -4.180 1.00 96.56 94 TYR A O 1
ATOM 739 N N . ASP A 1 95 ? 18.235 -1.542 -6.132 1.00 96.19 95 ASP A N 1
ATOM 740 C CA . ASP A 1 95 ? 19.307 -0.549 -6.096 1.00 96.19 95 ASP A CA 1
ATOM 741 C C . ASP A 1 95 ? 19.017 0.510 -5.027 1.00 96.19 95 ASP A C 1
ATOM 743 O O . ASP A 1 95 ? 19.918 0.948 -4.323 1.00 96.19 95 ASP A O 1
ATOM 747 N N . VAL A 1 96 ? 17.735 0.833 -4.830 1.00 97.38 96 VAL A N 1
ATOM 748 C CA . VAL A 1 96 ? 17.273 1.875 -3.897 1.00 97.38 96 VAL A CA 1
ATOM 749 C C . VAL A 1 96 ? 16.685 1.330 -2.590 1.00 97.38 96 VAL A C 1
ATOM 751 O O . VAL A 1 96 ? 16.276 2.079 -1.704 1.00 97.38 96 VAL A O 1
ATOM 754 N N . TRP A 1 97 ? 16.574 0.004 -2.460 1.00 98.19 97 TRP A N 1
ATOM 755 C CA . TRP A 1 97 ? 15.791 -0.624 -1.389 1.00 98.19 97 TRP A CA 1
ATOM 756 C C . TRP A 1 97 ? 16.306 -0.286 0.014 1.00 98.19 97 TRP A C 1
ATOM 758 O O . TRP A 1 97 ? 15.523 0.036 0.906 1.00 98.19 97 TRP A O 1
ATOM 768 N N . GLU A 1 98 ? 17.621 -0.385 0.215 1.00 97.94 98 GLU A N 1
ATOM 769 C CA . GLU A 1 98 ? 18.242 -0.166 1.527 1.00 97.94 98 GLU A CA 1
ATOM 770 C C . GLU A 1 98 ? 18.171 1.306 1.943 1.00 97.94 98 GLU A C 1
ATOM 772 O O . GLU A 1 98 ? 17.872 1.611 3.095 1.00 97.94 98 GLU A O 1
ATOM 777 N N . GLU A 1 99 ? 18.367 2.218 0.995 1.00 97.94 99 GLU A N 1
ATOM 778 C CA . GLU A 1 99 ? 18.238 3.658 1.204 1.00 97.94 99 GLU A CA 1
ATOM 779 C C . GLU A 1 99 ? 16.807 4.052 1.603 1.00 97.94 99 GLU A C 1
ATOM 781 O O . GLU A 1 99 ? 16.597 4.836 2.533 1.00 97.94 99 GLU A O 1
ATOM 786 N N . LEU A 1 100 ? 15.798 3.456 0.961 1.00 98.62 100 LEU A N 1
ATOM 787 C CA . LEU A 1 100 ? 14.404 3.650 1.349 1.00 98.62 100 LEU A CA 1
ATOM 788 C C . LEU A 1 100 ? 14.135 3.133 2.766 1.00 98.62 100 LEU A C 1
ATOM 790 O O . LEU A 1 100 ? 13.453 3.805 3.536 1.00 98.62 100 LEU A O 1
ATOM 794 N N . LEU A 1 101 ? 14.669 1.962 3.136 1.00 98.56 101 LEU A N 1
ATOM 795 C CA . LEU A 1 101 ? 14.515 1.432 4.495 1.00 98.56 101 LEU A CA 1
ATOM 796 C C . LEU A 1 101 ? 15.147 2.354 5.545 1.00 98.56 101 LEU A C 1
ATOM 798 O O . LEU A 1 101 ? 14.535 2.576 6.588 1.00 98.56 101 LEU A O 1
ATOM 802 N N . GLN A 1 102 ? 16.323 2.919 5.267 1.00 98.31 102 GLN A N 1
ATOM 803 C CA . GLN A 1 102 ? 16.982 3.890 6.151 1.00 98.31 102 GLN A CA 1
ATOM 804 C C . GLN A 1 102 ? 16.142 5.165 6.318 1.00 98.31 102 GLN A C 1
ATOM 806 O O . GLN A 1 102 ? 15.992 5.677 7.429 1.00 98.31 102 GLN A O 1
ATOM 811 N N . ASN A 1 103 ? 15.523 5.643 5.236 1.00 98.62 103 ASN A N 1
ATOM 812 C CA . ASN A 1 103 ? 14.696 6.847 5.267 1.00 98.62 103 ASN A CA 1
ATOM 813 C C . ASN A 1 103 ? 13.365 6.684 6.025 1.00 98.62 103 ASN A C 1
ATOM 815 O O . ASN A 1 103 ? 12.742 7.691 6.362 1.00 98.62 103 ASN A O 1
ATOM 819 N N . LEU A 1 104 ? 12.937 5.463 6.377 1.00 98.75 104 LEU A N 1
ATOM 820 C CA . LEU A 1 104 ? 11.740 5.241 7.209 1.00 98.75 104 LEU A CA 1
ATOM 821 C C . LEU A 1 104 ? 11.862 5.833 8.623 1.00 98.75 104 LEU A C 1
ATOM 823 O O . LEU A 1 104 ? 10.840 6.065 9.266 1.00 98.75 104 LEU A O 1
ATOM 827 N N . THR A 1 105 ? 13.082 6.094 9.100 1.00 98.25 105 THR A N 1
ATOM 828 C CA . THR A 1 105 ? 13.362 6.685 10.421 1.00 98.25 105 THR A CA 1
ATOM 829 C C . THR A 1 105 ? 14.071 8.038 10.336 1.00 98.25 105 THR A C 1
ATOM 831 O O . THR A 1 105 ? 14.657 8.484 11.318 1.00 98.25 105 THR A O 1
ATOM 834 N N . HIS A 1 106 ? 14.047 8.690 9.172 1.00 98.56 106 HIS A N 1
ATOM 835 C CA . HIS A 1 106 ? 14.670 10.000 8.974 1.00 98.56 106 HIS A CA 1
ATOM 836 C C . HIS A 1 106 ? 14.017 11.086 9.851 1.00 98.56 106 HIS A C 1
ATOM 838 O O . HIS A 1 106 ? 12.827 11.001 10.156 1.00 98.56 106 HIS A O 1
ATOM 844 N N . GLU A 1 107 ? 14.759 12.131 10.231 1.00 97.50 107 GLU A N 1
ATOM 845 C CA . GLU A 1 107 ? 14.230 13.239 11.047 1.00 97.50 107 GLU A CA 1
ATOM 846 C C . GLU A 1 107 ? 13.112 14.021 10.330 1.00 97.50 107 GLU A C 1
ATOM 848 O O . GLU A 1 107 ? 12.076 14.330 10.925 1.00 97.50 107 GLU A O 1
ATOM 853 N N . ASP A 1 108 ? 13.272 14.252 9.024 1.00 97.56 108 ASP A N 1
ATOM 854 C CA . ASP A 1 108 ? 12.242 14.826 8.156 1.00 97.56 108 ASP A CA 1
ATOM 855 C C . ASP A 1 108 ? 11.114 13.812 7.894 1.00 97.56 108 ASP A C 1
ATOM 857 O O . ASP A 1 108 ? 11.304 12.754 7.285 1.00 97.56 108 ASP A O 1
ATOM 861 N N . ASN A 1 109 ? 9.899 14.174 8.306 1.00 97.94 109 ASN A N 1
ATOM 862 C CA . ASN A 1 109 ? 8.702 13.360 8.139 1.00 97.94 109 ASN A CA 1
ATOM 863 C C . ASN A 1 109 ? 8.309 13.130 6.671 1.00 97.94 109 ASN A C 1
ATOM 865 O O . ASN A 1 109 ? 7.568 12.185 6.385 1.00 97.94 109 ASN A O 1
ATOM 869 N N . HIS A 1 110 ? 8.765 13.979 5.749 1.00 98.06 110 HIS A N 1
ATOM 870 C CA . HIS A 1 110 ? 8.536 13.818 4.318 1.00 98.06 110 HIS A CA 1
ATOM 871 C C . HIS A 1 110 ? 9.370 12.684 3.747 1.00 98.06 110 HIS A C 1
ATOM 873 O O . HIS A 1 110 ? 8.828 11.887 2.987 1.00 98.06 110 HIS A O 1
ATOM 879 N N . HIS A 1 111 ? 10.623 12.539 4.182 1.00 98.50 111 HIS A N 1
ATOM 880 C CA . HIS A 1 111 ? 11.464 11.409 3.786 1.00 98.50 111 HIS A CA 1
ATOM 881 C C . HIS A 1 111 ? 10.830 10.098 4.251 1.00 98.50 111 HIS A C 1
ATOM 883 O O . HIS A 1 111 ? 10.624 9.198 3.438 1.00 98.50 111 HIS A O 1
ATOM 889 N N . ARG A 1 112 ? 10.373 10.038 5.512 1.00 98.81 112 ARG A N 1
ATOM 890 C CA . ARG A 1 112 ? 9.648 8.872 6.050 1.00 98.81 112 ARG A CA 1
ATOM 891 C C . ARG A 1 112 ? 8.395 8.538 5.235 1.00 98.81 112 ARG A C 1
ATOM 893 O O . ARG A 1 112 ? 8.162 7.381 4.882 1.00 98.81 112 ARG A O 1
ATOM 900 N N . ALA A 1 113 ? 7.590 9.552 4.903 1.00 98.75 113 ALA A N 1
ATOM 901 C CA . ALA A 1 113 ? 6.361 9.377 4.128 1.00 98.75 113 ALA A CA 1
ATOM 902 C C . ALA A 1 113 ? 6.628 8.934 2.682 1.00 98.75 113 ALA A C 1
ATOM 904 O O . ALA A 1 113 ? 5.918 8.069 2.164 1.00 98.75 113 ALA A O 1
ATOM 905 N N . ILE A 1 114 ? 7.622 9.526 2.017 1.00 98.81 114 ILE A N 1
ATOM 906 C CA . ILE A 1 114 ? 8.026 9.175 0.651 1.00 98.81 114 ILE A CA 1
ATOM 907 C C . ILE A 1 114 ? 8.567 7.746 0.637 1.00 98.81 114 ILE A C 1
ATOM 909 O O . ILE A 1 114 ? 8.061 6.920 -0.121 1.00 98.81 114 ILE A O 1
ATOM 913 N N . ALA A 1 115 ? 9.501 7.425 1.534 1.00 98.88 115 ALA A N 1
ATO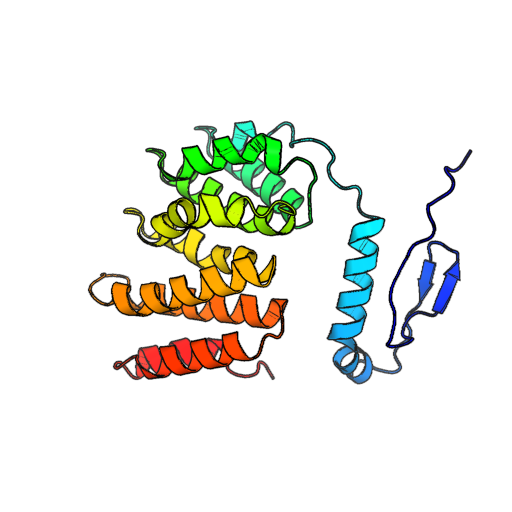M 914 C CA . ALA A 1 115 ? 10.095 6.101 1.642 1.00 98.88 115 ALA A CA 1
ATOM 915 C C . ALA A 1 115 ? 9.039 5.006 1.834 1.00 98.88 115 ALA A C 1
ATOM 917 O O . ALA A 1 115 ? 9.030 4.014 1.102 1.00 98.88 115 ALA A O 1
ATOM 918 N N . ALA A 1 116 ? 8.088 5.211 2.753 1.00 98.88 116 ALA A N 1
ATOM 919 C CA . ALA A 1 116 ? 7.009 4.258 2.994 1.00 98.88 116 ALA A CA 1
ATOM 920 C C . ALA A 1 116 ? 6.124 4.038 1.753 1.00 98.88 116 ALA A C 1
ATOM 922 O O . ALA A 1 116 ? 5.785 2.898 1.422 1.00 98.88 116 ALA A O 1
ATOM 923 N N . GLN A 1 117 ? 5.759 5.111 1.045 1.00 98.81 117 GLN A N 1
ATOM 924 C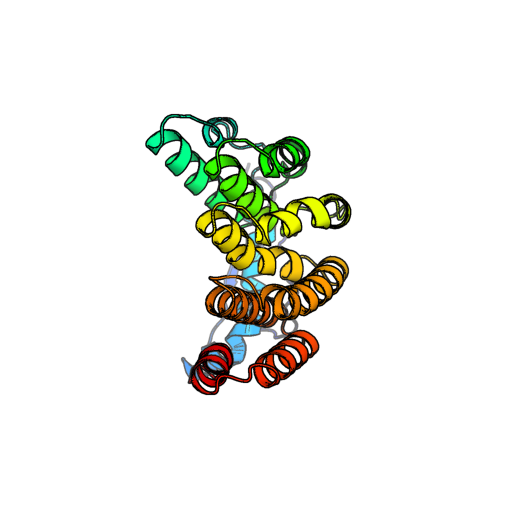 CA . GLN A 1 117 ? 4.920 5.030 -0.156 1.00 98.81 117 GLN A CA 1
ATOM 925 C C . GLN A 1 117 ? 5.644 4.349 -1.324 1.00 98.81 117 GLN A C 1
ATOM 927 O O . GLN A 1 117 ? 5.054 3.482 -1.978 1.00 98.81 117 GLN A O 1
ATOM 932 N N . VAL A 1 118 ? 6.915 4.692 -1.555 1.00 98.75 118 VAL A N 1
ATOM 933 C CA . VAL A 1 118 ? 7.738 4.102 -2.619 1.00 98.75 118 VAL A CA 1
ATOM 934 C C . VAL A 1 118 ? 7.997 2.620 -2.336 1.00 98.75 118 VAL A C 1
ATOM 936 O O . VAL A 1 118 ? 7.763 1.796 -3.218 1.00 98.75 118 VAL A O 1
ATOM 939 N N . LEU A 1 119 ? 8.349 2.233 -1.103 1.00 98.81 119 LEU A N 1
ATOM 940 C CA . LEU A 1 119 ? 8.499 0.819 -0.721 1.00 98.81 119 LEU A CA 1
ATOM 941 C C . LEU A 1 119 ? 7.212 0.015 -0.935 1.00 98.81 119 LEU A C 1
ATOM 943 O O . LEU A 1 119 ? 7.257 -1.107 -1.443 1.00 98.81 119 LEU A O 1
ATOM 947 N N . CYS A 1 120 ? 6.051 0.585 -0.598 1.00 98.81 120 CYS A N 1
ATOM 948 C CA . CYS A 1 120 ? 4.768 -0.059 -0.876 1.00 98.81 120 CYS A CA 1
ATOM 949 C C . CYS A 1 120 ? 4.550 -0.276 -2.381 1.00 98.81 120 CYS A C 1
ATOM 951 O O . CYS A 1 120 ? 4.080 -1.343 -2.776 1.00 98.81 120 CYS A O 1
ATOM 953 N N . ASN A 1 121 ? 4.890 0.703 -3.228 1.00 98.25 121 ASN A N 1
ATOM 954 C CA . ASN A 1 121 ? 4.811 0.554 -4.684 1.00 98.25 121 ASN A CA 1
ATOM 955 C C . ASN A 1 121 ? 5.764 -0.533 -5.204 1.00 98.25 121 ASN A C 1
ATOM 957 O O . ASN A 1 121 ? 5.342 -1.379 -5.994 1.00 98.25 121 ASN A O 1
ATOM 961 N N . LEU A 1 122 ? 7.012 -0.541 -4.724 1.00 98.38 122 LEU A N 1
ATOM 962 C CA . LEU A 1 122 ? 8.059 -1.484 -5.128 1.00 98.38 122 LEU A CA 1
ATOM 963 C C . LEU A 1 122 ? 7.800 -2.929 -4.689 1.00 98.38 122 LEU A C 1
ATOM 965 O O . LEU A 1 122 ? 8.462 -3.834 -5.187 1.00 98.38 122 LEU A O 1
ATOM 969 N N . ALA A 1 123 ? 6.816 -3.191 -3.823 1.00 98.25 123 ALA A N 1
ATOM 970 C CA . ALA A 1 123 ? 6.466 -4.552 -3.416 1.00 98.25 123 ALA A CA 1
ATOM 971 C C . ALA A 1 123 ? 6.163 -5.482 -4.610 1.00 98.25 123 ALA A C 1
ATOM 973 O O . ALA A 1 123 ? 6.459 -6.674 -4.549 1.00 98.25 123 ALA A O 1
ATOM 974 N N . LYS A 1 124 ? 5.613 -4.950 -5.712 1.00 96.44 124 LYS A N 1
ATOM 975 C CA . LYS A 1 124 ? 5.360 -5.719 -6.948 1.00 96.44 124 LYS A CA 1
ATOM 976 C C . LYS A 1 124 ? 6.631 -6.054 -7.742 1.00 96.44 124 LYS A C 1
ATOM 978 O O . LYS A 1 124 ? 6.597 -6.947 -8.580 1.00 96.44 124 LYS A O 1
ATOM 983 N N . SER A 1 125 ? 7.721 -5.345 -7.466 1.00 97.31 125 SER A N 1
ATOM 984 C CA . SER A 1 125 ? 9.044 -5.498 -8.077 1.00 97.31 125 SER A CA 1
ATOM 985 C C . SER A 1 125 ? 9.993 -6.317 -7.193 1.00 97.31 125 SER A C 1
ATOM 987 O O . SER A 1 125 ? 11.206 -6.254 -7.356 1.00 97.31 125 SER A O 1
ATOM 989 N N . ASP A 1 126 ? 9.462 -7.068 -6.221 1.00 97.38 126 ASP A N 1
ATOM 990 C CA . ASP A 1 126 ? 10.249 -7.784 -5.214 1.00 97.38 126 ASP A CA 1
ATOM 991 C C . ASP A 1 126 ? 10.119 -9.321 -5.329 1.00 97.38 126 ASP A C 1
ATOM 993 O O . ASP A 1 126 ? 9.549 -9.979 -4.447 1.00 97.38 126 ASP A O 1
ATOM 997 N N . PRO A 1 127 ? 10.669 -9.951 -6.388 1.00 93.25 127 PRO A N 1
ATOM 998 C CA . PRO A 1 127 ? 10.610 -11.406 -6.552 1.00 93.25 127 PRO A CA 1
ATOM 999 C C . PRO A 1 127 ? 11.343 -12.170 -5.433 1.00 93.25 127 PRO A C 1
ATOM 1001 O O . PRO A 1 127 ? 10.977 -13.301 -5.110 1.00 93.25 127 PRO A O 1
ATOM 1004 N N . LYS A 1 128 ? 12.355 -11.558 -4.800 1.00 95.44 128 LYS A N 1
ATOM 1005 C CA . LYS A 1 128 ? 13.126 -12.131 -3.680 1.00 95.44 128 LYS A CA 1
ATOM 1006 C C . LYS A 1 128 ? 12.456 -11.935 -2.313 1.00 95.44 128 LYS A C 1
ATOM 1008 O O . LYS A 1 128 ? 13.006 -12.391 -1.311 1.00 95.44 128 LYS A O 1
ATOM 1013 N N . LYS A 1 129 ? 11.284 -11.292 -2.253 1.00 95.69 129 LYS A N 1
ATOM 1014 C CA . LYS A 1 129 ? 10.497 -11.068 -1.029 1.00 95.69 129 LYS A CA 1
ATOM 1015 C C . LYS A 1 129 ? 11.269 -10.319 0.078 1.00 95.69 129 LYS A C 1
ATOM 1017 O O . LYS A 1 129 ? 11.049 -10.592 1.262 1.00 95.69 129 LYS A O 1
ATOM 1022 N N . ARG A 1 130 ? 12.161 -9.377 -0.273 1.00 97.31 130 ARG A N 1
ATOM 1023 C CA . ARG A 1 130 ? 12.847 -8.471 0.678 1.00 97.31 130 ARG A CA 1
ATOM 1024 C C . ARG A 1 130 ? 11.867 -7.688 1.550 1.00 97.31 130 ARG A C 1
ATOM 1026 O O . ARG A 1 130 ? 12.160 -7.456 2.722 1.00 97.31 130 ARG A O 1
ATOM 1033 N N . MET A 1 131 ? 10.683 -7.373 1.030 1.00 98.25 131 MET A N 1
ATOM 1034 C CA . MET A 1 131 ? 9.594 -6.735 1.765 1.00 98.25 131 MET A CA 1
ATOM 1035 C C . MET A 1 131 ? 9.250 -7.476 3.051 1.00 98.25 131 MET A C 1
ATOM 1037 O O . MET A 1 131 ? 8.993 -6.832 4.055 1.00 98.25 131 MET A O 1
ATOM 1041 N N . LEU A 1 132 ? 9.307 -8.812 3.080 1.00 98.31 132 LEU A N 1
ATOM 1042 C CA . LEU A 1 132 ? 9.020 -9.559 4.309 1.00 98.31 132 LEU A CA 1
ATOM 1043 C C . LEU A 1 132 ? 10.050 -9.299 5.415 1.00 98.31 132 LEU A C 1
ATOM 1045 O O . LEU A 1 132 ? 9.680 -9.311 6.584 1.00 98.31 132 LEU A O 1
ATOM 1049 N N . LYS A 1 133 ? 11.317 -9.048 5.058 1.00 97.62 133 LYS A N 1
ATOM 1050 C CA . LYS A 1 133 ? 12.379 -8.722 6.021 1.00 97.62 133 LYS A CA 1
ATOM 1051 C C . LYS A 1 133 ? 12.253 -7.285 6.530 1.00 97.62 133 LYS A C 1
ATOM 1053 O O . LYS A 1 133 ? 12.394 -7.052 7.721 1.00 97.62 133 LYS A O 1
ATOM 1058 N N . GLY A 1 134 ? 11.958 -6.341 5.634 1.00 97.69 134 GLY A N 1
ATOM 1059 C CA . GLY A 1 134 ? 11.772 -4.922 5.968 1.00 97.69 134 GLY A CA 1
ATOM 1060 C C . GLY A 1 134 ? 10.370 -4.559 6.472 1.00 97.69 134 GLY A C 1
ATOM 1061 O O . GLY A 1 134 ? 10.126 -3.400 6.802 1.00 97.69 134 GLY A O 1
ATOM 1062 N N . PHE A 1 135 ? 9.441 -5.521 6.523 1.00 98.69 135 PHE A N 1
ATOM 1063 C CA . PHE A 1 135 ? 8.024 -5.253 6.777 1.00 98.69 135 PHE A CA 1
ATOM 1064 C C . PHE A 1 135 ? 7.801 -4.541 8.109 1.00 98.69 135 PHE A C 1
ATOM 1066 O O . PHE A 1 135 ? 6.998 -3.618 8.176 1.00 98.69 135 PHE A O 1
ATOM 1073 N N . ASP A 1 136 ? 8.503 -4.957 9.162 1.00 98.62 136 ASP A N 1
ATOM 1074 C CA . ASP A 1 136 ? 8.297 -4.404 10.501 1.00 98.62 136 ASP A CA 1
ATOM 1075 C C . ASP A 1 136 ? 8.724 -2.935 10.573 1.00 98.62 136 ASP A C 1
ATOM 1077 O O . ASP A 1 136 ? 8.001 -2.124 11.151 1.00 98.62 136 ASP A O 1
ATOM 1081 N N . ALA A 1 137 ? 9.824 -2.571 9.902 1.00 98.69 137 ALA A N 1
ATOM 1082 C CA . ALA A 1 137 ? 10.266 -1.184 9.779 1.00 98.69 137 ALA A CA 1
ATOM 1083 C C . ALA A 1 137 ? 9.238 -0.334 9.015 1.00 98.69 137 ALA A C 1
ATOM 1085 O O . ALA A 1 137 ? 8.840 0.731 9.482 1.00 98.69 137 ALA A O 1
ATOM 1086 N N . LEU A 1 138 ? 8.733 -0.833 7.880 1.00 98.88 138 LEU A N 1
ATOM 1087 C CA . LEU A 1 138 ? 7.686 -0.151 7.111 1.00 98.88 138 LEU A CA 1
ATOM 1088 C C . LEU A 1 138 ? 6.395 0.009 7.929 1.00 98.88 138 LEU A C 1
ATOM 1090 O O . LEU A 1 138 ? 5.781 1.076 7.953 1.00 98.88 138 LEU A O 1
ATOM 1094 N N . PHE A 1 139 ? 5.976 -1.051 8.618 1.00 98.81 139 PHE A N 1
ATOM 1095 C CA . PHE A 1 139 ? 4.734 -1.069 9.382 1.00 98.81 139 PHE A CA 1
ATOM 1096 C C . PHE A 1 139 ? 4.809 -0.202 10.645 1.00 98.81 139 PHE A C 1
ATOM 1098 O O . PHE A 1 139 ? 3.778 0.311 11.089 1.00 98.81 139 PHE A O 1
ATOM 1105 N N . ALA A 1 140 ? 6.000 0.018 11.210 1.00 98.69 140 ALA A N 1
ATOM 1106 C CA . ALA A 1 140 ? 6.204 0.946 12.321 1.00 98.69 140 ALA A CA 1
ATOM 1107 C C . ALA A 1 140 ? 5.780 2.381 11.961 1.00 98.69 140 ALA A C 1
ATOM 1109 O O . ALA A 1 140 ? 5.195 3.064 12.801 1.00 98.69 140 ALA A O 1
ATOM 1110 N N . VAL A 1 141 ? 5.930 2.795 10.694 1.00 98.81 141 VAL A N 1
ATOM 1111 C CA . VAL A 1 141 ? 5.499 4.122 10.210 1.00 98.81 141 VAL A CA 1
ATOM 1112 C C . VAL A 1 141 ? 3.987 4.336 10.365 1.00 98.81 141 VAL A C 1
ATOM 1114 O O . VAL A 1 141 ? 3.534 5.465 10.483 1.00 98.81 141 VAL A O 1
ATOM 1117 N N . THR A 1 142 ? 3.166 3.286 10.495 1.00 98.69 142 THR A N 1
ATOM 1118 C CA . THR A 1 142 ? 1.728 3.435 10.829 1.00 98.69 142 THR A CA 1
ATOM 1119 C C . THR A 1 142 ? 1.461 4.037 12.221 1.00 98.69 142 THR A C 1
ATOM 1121 O O . THR A 1 142 ? 0.302 4.265 12.584 1.00 98.69 142 THR A O 1
ATOM 1124 N N . ARG A 1 143 ? 2.517 4.257 13.014 1.00 98.38 143 ARG A N 1
ATOM 1125 C CA . ARG A 1 143 ? 2.523 4.905 14.334 1.00 98.38 143 ARG A CA 1
ATOM 1126 C C . ARG A 1 143 ? 3.419 6.150 14.357 1.00 98.38 143 ARG A C 1
ATOM 1128 O O . ARG A 1 143 ? 3.862 6.558 15.423 1.00 98.38 143 ARG A O 1
ATOM 1135 N N . ASP A 1 144 ? 3.712 6.729 13.193 1.00 98.62 144 ASP A N 1
ATOM 1136 C CA . ASP A 1 144 ? 4.526 7.940 13.095 1.00 98.62 144 ASP A CA 1
ATOM 1137 C C . ASP A 1 144 ? 3.963 9.082 13.957 1.00 98.62 144 ASP A C 1
ATOM 1139 O O . ASP A 1 144 ? 2.751 9.320 13.980 1.00 98.62 144 ASP A O 1
ATOM 1143 N N . GLU A 1 145 ? 4.854 9.823 14.617 1.00 97.25 145 GLU A N 1
ATOM 1144 C CA . GLU A 1 145 ? 4.522 11.020 15.402 1.00 97.25 145 GLU A CA 1
ATOM 1145 C C . GLU A 1 145 ? 3.749 12.068 14.581 1.00 97.25 145 GLU A C 1
ATOM 1147 O O . GLU A 1 145 ? 2.865 12.764 15.092 1.00 97.25 145 GLU A O 1
ATOM 1152 N N . ARG A 1 146 ? 4.033 12.163 13.276 1.00 98.00 146 ARG A N 1
ATOM 1153 C CA . ARG A 1 146 ? 3.276 12.964 12.324 1.00 98.00 146 ARG A CA 1
ATOM 1154 C C . ARG A 1 146 ? 2.192 12.080 11.739 1.00 98.00 146 ARG A C 1
ATOM 1156 O O . ARG A 1 146 ? 2.413 11.312 10.808 1.00 98.00 146 ARG A O 1
ATOM 1163 N N . PHE A 1 147 ? 0.968 12.267 12.221 1.00 98.00 147 PHE A N 1
ATOM 1164 C CA . PHE A 1 147 ? -0.163 11.463 11.763 1.00 98.00 147 PHE A CA 1
ATOM 1165 C C . PHE A 1 147 ? -0.368 11.484 10.233 1.00 98.00 147 PHE A C 1
ATOM 1167 O O . PHE A 1 147 ? -0.779 10.482 9.659 1.00 98.00 147 PHE A O 1
ATOM 1174 N N . VAL A 1 148 ? -0.043 12.589 9.547 1.00 97.81 148 VAL A N 1
ATOM 1175 C CA . VAL A 1 148 ? -0.077 12.643 8.072 1.00 97.81 148 VAL A CA 1
ATOM 1176 C C . VAL A 1 148 ? 0.873 11.619 7.433 1.00 97.81 148 VAL A C 1
ATOM 1178 O O . VAL A 1 148 ? 0.487 10.939 6.486 1.00 97.81 148 VAL A O 1
ATOM 1181 N N . THR A 1 149 ? 2.067 11.428 7.997 1.00 98.56 149 THR A N 1
ATOM 1182 C CA . THR A 1 149 ? 3.037 10.413 7.569 1.00 98.56 149 THR A CA 1
ATOM 1183 C C . THR A 1 149 ? 2.508 9.004 7.841 1.00 98.56 149 THR A C 1
ATOM 1185 O O . THR A 1 149 ? 2.495 8.169 6.933 1.00 98.56 149 THR A O 1
ATOM 1188 N N . ALA A 1 150 ? 1.959 8.759 9.038 1.00 98.62 150 ALA A N 1
ATOM 1189 C CA . ALA A 1 150 ? 1.325 7.480 9.363 1.00 98.62 150 ALA A CA 1
ATOM 1190 C C . ALA A 1 150 ? 0.179 7.135 8.404 1.00 98.62 150 ALA A C 1
ATOM 1192 O O . ALA A 1 150 ? 0.050 5.994 7.950 1.00 98.62 150 ALA A O 1
ATOM 1193 N N . ARG A 1 151 ? -0.620 8.141 8.044 1.00 98.50 151 ARG A N 1
ATOM 1194 C CA . ARG A 1 151 ? -1.734 8.010 7.110 1.00 98.50 151 ARG A CA 1
ATOM 1195 C C . ARG A 1 151 ? -1.276 7.658 5.697 1.00 98.50 151 ARG A C 1
ATOM 1197 O O . ARG A 1 151 ? -1.842 6.741 5.106 1.00 98.50 151 ARG A O 1
ATOM 1204 N N . HIS A 1 152 ? -0.241 8.317 5.172 1.00 98.56 152 HIS A N 1
ATOM 1205 C CA . HIS A 1 152 ? 0.327 7.976 3.861 1.00 98.56 152 HIS A CA 1
ATOM 1206 C C . HIS A 1 152 ? 0.818 6.522 3.796 1.00 98.56 152 HIS A C 1
ATOM 1208 O O . HIS A 1 152 ? 0.597 5.843 2.788 1.00 98.56 152 HIS A O 1
ATOM 1214 N N . CYS A 1 153 ? 1.423 6.025 4.882 1.00 98.69 153 CYS A N 1
ATOM 1215 C CA . CYS A 1 153 ? 1.803 4.618 4.996 1.00 98.69 153 CYS A CA 1
ATOM 1216 C C . CYS A 1 153 ? 0.564 3.702 4.985 1.00 98.69 153 CYS A C 1
ATOM 1218 O O . CYS A 1 153 ? 0.449 2.843 4.109 1.00 98.69 153 CYS A O 1
ATOM 1220 N N . LEU A 1 154 ? -0.413 3.931 5.875 1.00 98.69 154 LEU A N 1
ATOM 1221 C CA . LEU A 1 154 ? -1.645 3.127 5.968 1.00 98.69 154 LEU A CA 1
ATOM 1222 C C . LEU A 1 154 ? -2.380 3.001 4.623 1.00 98.69 154 LEU A C 1
ATOM 1224 O O . LEU A 1 154 ? -2.781 1.901 4.234 1.00 98.69 154 LEU A O 1
ATOM 1228 N N . GLN A 1 155 ? -2.499 4.112 3.895 1.00 98.50 155 GLN A N 1
ATOM 1229 C CA . GLN A 1 155 ? -3.169 4.179 2.594 1.00 98.50 155 GLN A CA 1
ATOM 1230 C C . GLN A 1 155 ? -2.390 3.498 1.461 1.00 98.50 155 GLN A C 1
ATOM 1232 O O . GLN A 1 155 ? -2.969 3.182 0.425 1.00 98.50 155 GLN A O 1
ATOM 1237 N N . SER A 1 156 ? -1.091 3.249 1.635 1.00 98.69 156 SER A N 1
ATOM 1238 C CA . SER A 1 156 ? -0.253 2.595 0.622 1.00 98.69 156 SER A CA 1
ATOM 1239 C C . SER A 1 156 ? -0.017 1.110 0.885 1.00 98.69 156 SER A C 1
ATOM 1241 O O . SER A 1 156 ? 0.238 0.366 -0.064 1.00 98.69 156 SER A O 1
ATOM 1243 N N . LEU A 1 157 ? -0.140 0.664 2.140 1.00 98.69 157 LEU A N 1
ATOM 1244 C CA . LEU A 1 157 ? 0.191 -0.698 2.574 1.00 98.69 157 LEU A CA 1
ATOM 1245 C C . LEU A 1 157 ? -0.517 -1.808 1.790 1.00 98.69 157 LEU A C 1
ATOM 1247 O O . LEU A 1 157 ? 0.046 -2.892 1.638 1.00 98.69 157 LEU A O 1
ATOM 1251 N N . TRP A 1 158 ? -1.714 -1.561 1.252 1.00 98.81 158 TRP A N 1
ATOM 1252 C CA . TRP A 1 158 ? -2.455 -2.559 0.476 1.00 98.81 158 TRP A CA 1
ATOM 1253 C C . TRP A 1 158 ? -1.646 -3.118 -0.703 1.00 98.81 158 TRP A C 1
ATOM 1255 O O . TRP A 1 158 ? -1.792 -4.287 -1.060 1.00 98.81 158 TRP A O 1
ATOM 1265 N N . LYS A 1 159 ? -0.731 -2.324 -1.272 1.00 98.75 159 LYS A N 1
ATOM 1266 C CA . LYS A 1 159 ? 0.134 -2.734 -2.388 1.00 98.75 159 LYS A CA 1
ATOM 1267 C C . LYS A 1 159 ? 1.074 -3.875 -1.997 1.00 98.75 159 LYS A C 1
ATOM 1269 O O . LYS A 1 159 ? 1.324 -4.761 -2.809 1.00 98.75 159 LYS A O 1
ATOM 1274 N N . VAL A 1 160 ? 1.506 -3.919 -0.733 1.00 98.75 160 VAL A N 1
ATOM 1275 C CA . VAL A 1 160 ? 2.262 -5.049 -0.171 1.00 98.75 160 VAL A CA 1
ATOM 1276 C C . VAL A 1 160 ? 1.402 -6.311 -0.168 1.00 98.75 160 VAL A C 1
ATOM 1278 O O . VAL A 1 160 ? 1.853 -7.371 -0.592 1.00 98.75 160 VAL A O 1
ATOM 1281 N N . GLY A 1 161 ? 0.137 -6.205 0.245 1.00 98.38 161 GLY A N 1
ATOM 1282 C CA . GLY A 1 161 ? -0.799 -7.332 0.233 1.00 98.38 161 GLY A CA 1
ATOM 1283 C C . GLY A 1 161 ? -1.187 -7.800 -1.171 1.00 98.38 161 GLY A C 1
ATOM 1284 O O . GLY A 1 161 ? -1.466 -8.981 -1.370 1.00 98.38 161 GLY A O 1
ATOM 1285 N N . ALA A 1 162 ? -1.164 -6.902 -2.154 1.00 98.00 162 ALA A N 1
ATOM 1286 C CA . ALA A 1 162 ? -1.400 -7.236 -3.554 1.00 98.00 162 ALA A CA 1
ATOM 1287 C C . ALA A 1 162 ? -0.202 -7.939 -4.221 1.00 98.00 162 ALA A C 1
ATOM 1289 O O . ALA A 1 162 ? -0.392 -8.644 -5.208 1.00 98.00 162 ALA A O 1
ATOM 1290 N N . ALA A 1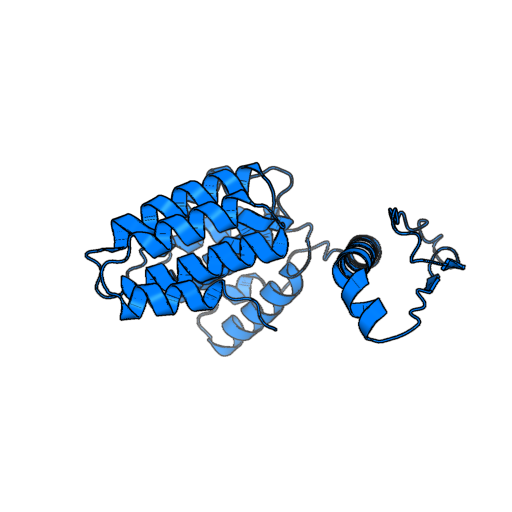 163 ? 1.015 -7.781 -3.688 1.00 97.00 163 ALA A N 1
ATOM 1291 C CA . ALA A 1 163 ? 2.238 -8.305 -4.300 1.00 97.00 163 ALA A CA 1
ATOM 1292 C C . ALA A 1 163 ? 2.382 -9.836 -4.223 1.00 97.00 163 ALA A C 1
ATOM 1294 O O . ALA A 1 163 ? 3.072 -10.433 -5.046 1.00 97.00 163 ALA A O 1
ATOM 1295 N N . GLY A 1 164 ? 1.750 -10.495 -3.248 1.00 96.38 164 GLY A N 1
ATOM 1296 C CA . GLY A 1 164 ? 1.770 -11.955 -3.177 1.00 96.38 164 GLY A CA 1
ATOM 1297 C C . GLY A 1 164 ? 1.191 -12.544 -1.888 1.00 96.38 164 GLY A C 1
ATOM 1298 O O . GLY A 1 164 ? 1.006 -11.828 -0.902 1.00 96.38 164 GLY A O 1
ATOM 1299 N N . PRO A 1 165 ? 0.924 -13.866 -1.849 1.00 97.62 165 PRO A N 1
ATOM 1300 C CA . PRO A 1 165 ? 0.222 -14.500 -0.728 1.00 97.62 165 PRO A CA 1
ATOM 1301 C C . PRO A 1 165 ? 0.945 -14.395 0.624 1.00 97.62 165 PRO A C 1
ATOM 1303 O O . PRO A 1 165 ? 0.301 -14.215 1.657 1.00 97.62 165 PRO A O 1
ATOM 1306 N N . ALA A 1 166 ? 2.280 -14.483 0.637 1.00 98.12 166 ALA A N 1
ATOM 1307 C CA . ALA A 1 166 ? 3.065 -14.392 1.871 1.00 98.12 166 ALA A CA 1
ATOM 1308 C C . ALA A 1 166 ? 3.025 -12.972 2.461 1.00 98.12 166 ALA A C 1
ATOM 1310 O O . ALA A 1 166 ? 2.790 -12.799 3.658 1.00 98.12 166 ALA A O 1
ATOM 1311 N N . GLN A 1 167 ? 3.192 -11.962 1.605 1.00 98.56 167 GLN A N 1
ATOM 1312 C CA . GLN A 1 167 ? 3.083 -10.551 1.958 1.00 98.56 167 GLN A CA 1
ATOM 1313 C C . GLN A 1 167 ? 1.668 -10.217 2.431 1.00 98.56 167 GLN A C 1
ATOM 1315 O O . GLN A 1 167 ? 1.503 -9.594 3.478 1.00 98.56 167 GLN A O 1
ATOM 1320 N N . ARG A 1 168 ? 0.645 -10.713 1.724 1.00 98.69 168 ARG A N 1
ATOM 1321 C CA . ARG A 1 168 ? -0.761 -10.579 2.116 1.00 98.69 168 ARG A CA 1
ATOM 1322 C C . ARG A 1 168 ? -1.010 -11.133 3.506 1.00 98.69 168 ARG A C 1
ATOM 1324 O O . ARG A 1 168 ? -1.492 -10.400 4.359 1.00 98.69 168 ARG A O 1
ATOM 1331 N N . LYS A 1 169 ? -0.625 -12.385 3.773 1.00 98.62 169 LYS A N 1
ATOM 1332 C CA . LYS A 1 169 ? -0.787 -12.999 5.099 1.00 98.62 169 LYS A CA 1
ATOM 1333 C C . LYS A 1 169 ? -0.136 -12.150 6.197 1.00 98.62 169 LYS A C 1
ATOM 1335 O O . LYS A 1 169 ? -0.762 -11.905 7.226 1.00 98.62 169 LYS A O 1
ATOM 1340 N N . ARG A 1 170 ? 1.097 -11.679 5.971 1.00 98.69 170 ARG A N 1
ATOM 1341 C CA . ARG A 1 170 ? 1.823 -10.830 6.929 1.00 98.69 170 ARG A CA 1
ATOM 1342 C C . ARG A 1 170 ? 1.113 -9.498 7.172 1.00 98.69 170 ARG A C 1
ATOM 1344 O O . ARG A 1 170 ? 1.022 -9.087 8.330 1.00 98.69 170 ARG A O 1
ATOM 1351 N N . LEU A 1 171 ? 0.627 -8.856 6.108 1.00 98.88 171 LEU A N 1
ATOM 1352 C CA . LEU A 1 171 ? -0.083 -7.582 6.164 1.00 98.88 171 LEU A CA 1
ATOM 1353 C C . LEU A 1 171 ? -1.421 -7.710 6.892 1.00 98.88 171 LEU A C 1
ATOM 1355 O O . LEU A 1 171 ? -1.677 -6.924 7.795 1.00 98.88 171 LEU A O 1
ATOM 1359 N N . LEU A 1 172 ? -2.251 -8.695 6.537 1.00 98.81 172 LEU A N 1
ATOM 1360 C CA . LEU A 1 172 ? -3.571 -8.886 7.147 1.00 98.81 172 LEU A CA 1
ATOM 1361 C C . LEU A 1 172 ? -3.466 -9.073 8.664 1.00 98.81 172 LEU A C 1
ATOM 1363 O O . LEU A 1 172 ? -4.136 -8.364 9.409 1.00 98.81 172 LEU A O 1
ATOM 1367 N N . ALA A 1 173 ? -2.546 -9.929 9.117 1.00 98.75 173 ALA A N 1
ATOM 1368 C CA . ALA A 1 173 ? -2.288 -10.119 10.543 1.00 98.75 173 ALA A CA 1
ATOM 1369 C C . ALA A 1 173 ? -1.775 -8.839 11.231 1.00 98.75 173 ALA A C 1
ATOM 1371 O O . ALA A 1 173 ? -2.038 -8.608 12.407 1.00 98.75 173 ALA A O 1
ATOM 1372 N N . ALA A 1 174 ? -1.022 -7.993 10.520 1.00 98.81 174 ALA A N 1
ATOM 1373 C CA . ALA A 1 174 ? -0.545 -6.724 11.063 1.00 98.81 174 ALA A CA 1
ATOM 1374 C C . ALA A 1 174 ? -1.671 -5.685 11.178 1.00 98.81 174 ALA A C 1
ATOM 1376 O O . ALA A 1 174 ? -1.759 -4.995 12.191 1.00 98.81 174 ALA A O 1
ATOM 1377 N N . LEU A 1 175 ? -2.519 -5.581 10.150 1.00 98.81 175 LEU A N 1
ATOM 1378 C CA . LEU A 1 175 ? -3.649 -4.654 10.099 1.00 98.81 175 LEU A CA 1
ATOM 1379 C C . LEU A 1 175 ? -4.723 -5.005 11.130 1.00 98.81 175 LEU A C 1
ATOM 1381 O O . LEU A 1 175 ? -5.239 -4.094 11.766 1.00 98.81 175 LEU A O 1
ATOM 1385 N N . GLU A 1 176 ? -5.005 -6.294 11.335 1.00 98.81 176 GLU A N 1
ATOM 1386 C CA . GLU A 1 176 ? -5.890 -6.779 12.402 1.00 98.81 176 GLU A CA 1
ATOM 1387 C C . GLU A 1 176 ? -5.428 -6.269 13.772 1.00 98.81 176 GLU A C 1
ATOM 1389 O O . GLU A 1 176 ? -6.157 -5.531 14.431 1.00 98.81 176 GLU A O 1
ATOM 1394 N N . ARG A 1 177 ? -4.161 -6.516 14.133 1.00 98.69 177 ARG A N 1
ATOM 1395 C CA . ARG A 1 177 ? -3.582 -5.994 15.384 1.00 98.69 177 ARG A CA 1
ATOM 1396 C C . ARG A 1 177 ? -3.619 -4.470 15.457 1.00 98.69 177 ARG A C 1
ATOM 1398 O O . ARG A 1 177 ? -3.999 -3.902 16.473 1.00 98.69 177 ARG A O 1
ATOM 1405 N N . ARG A 1 178 ? -3.252 -3.778 14.372 1.00 98.62 178 ARG A N 1
ATOM 1406 C CA . ARG A 1 178 ? -3.228 -2.306 14.337 1.00 98.62 178 ARG A CA 1
ATOM 1407 C C . ARG A 1 178 ? -4.614 -1.696 14.558 1.00 98.62 178 ARG A C 1
ATOM 1409 O O . ARG A 1 178 ? -4.689 -0.632 15.167 1.00 98.62 178 ARG A O 1
ATOM 1416 N N . PHE A 1 179 ? -5.670 -2.346 14.067 1.00 98.69 179 PHE A N 1
ATOM 1417 C CA . PHE A 1 179 ? -7.060 -1.909 14.221 1.00 98.69 179 PHE A CA 1
ATOM 1418 C C . PHE A 1 179 ? -7.520 -1.947 15.687 1.00 98.69 179 PHE A C 1
ATOM 1420 O O . PHE A 1 179 ? -8.268 -1.073 16.134 1.00 98.69 179 PHE A O 1
ATOM 1427 N N . GLU A 1 180 ? -7.057 -2.943 16.440 1.00 98.06 180 GLU A N 1
ATOM 1428 C CA . GLU A 1 180 ? -7.310 -3.075 17.877 1.00 98.06 180 GLU A CA 1
ATOM 1429 C C . GLU A 1 180 ? -6.446 -2.091 18.677 1.00 98.06 180 GLU A C 1
ATOM 1431 O O . GLU A 1 180 ? -6.966 -1.262 19.423 1.00 98.06 180 GLU A O 1
ATOM 1436 N N . GLU A 1 181 ? -5.131 -2.114 18.451 1.00 98.19 181 GLU A N 1
ATOM 1437 C CA . GLU A 1 181 ? -4.141 -1.328 19.195 1.00 98.19 181 GLU A CA 1
ATOM 1438 C C . GLU A 1 181 ? -4.305 0.188 19.038 1.00 98.19 181 GLU A C 1
ATOM 1440 O O . GLU A 1 181 ? -3.836 0.933 19.893 1.00 98.19 181 GLU A O 1
ATOM 1445 N N . CYS A 1 182 ? -4.953 0.673 17.970 1.00 98.25 182 CYS A N 1
ATOM 1446 C CA . CYS A 1 182 ? -5.169 2.109 17.784 1.00 98.25 182 CYS A CA 1
ATOM 1447 C C . CYS A 1 182 ? -6.239 2.700 18.708 1.00 98.25 182 CYS A C 1
ATOM 1449 O O . CYS A 1 182 ? -6.393 3.918 18.710 1.00 98.25 182 CYS A O 1
ATOM 1451 N N . ALA A 1 183 ? -6.979 1.884 19.471 1.00 97.69 183 ALA A N 1
ATOM 1452 C CA . ALA A 1 183 ? -8.083 2.325 20.327 1.00 97.69 183 ALA A CA 1
ATOM 1453 C C . ALA A 1 183 ? -7.793 3.569 21.202 1.00 97.69 183 ALA A C 1
ATOM 1455 O O . ALA A 1 183 ? -8.632 4.472 21.201 1.00 97.69 183 ALA A O 1
ATOM 1456 N N . PRO A 1 184 ? -6.641 3.686 21.900 1.00 97.44 184 PRO A N 1
ATOM 1457 C CA . PRO A 1 184 ? -6.344 4.849 22.737 1.00 97.44 184 PRO A CA 1
ATOM 1458 C C . PRO A 1 184 ? -5.811 6.061 21.952 1.00 97.44 184 PRO A C 1
ATOM 1460 O O . PRO A 1 184 ? -5.609 7.128 22.530 1.00 97.44 184 PRO A O 1
ATOM 1463 N N . GLU A 1 185 ? -5.540 5.933 20.650 1.00 97.62 185 GLU A N 1
ATOM 1464 C CA . GLU A 1 185 ? -4.961 7.020 19.862 1.00 97.62 185 GLU A CA 1
ATOM 1465 C C . GLU A 1 185 ? -6.006 8.073 19.490 1.00 97.62 185 GLU A C 1
ATOM 1467 O O . GLU A 1 185 ? -7.103 7.761 19.028 1.00 97.62 185 GLU A O 1
ATOM 1472 N N . LYS A 1 186 ? -5.618 9.354 19.555 1.00 96.56 186 LYS A N 1
ATOM 1473 C CA . LYS A 1 186 ? -6.464 10.493 19.150 1.00 96.56 186 LYS A CA 1
ATOM 1474 C C . LYS A 1 186 ? -7.100 10.316 17.763 1.00 96.56 186 LYS A C 1
ATOM 1476 O O . LYS A 1 186 ? -8.222 10.761 17.538 1.00 96.56 186 LYS A O 1
ATOM 1481 N N . ASN A 1 187 ? -6.383 9.685 16.831 1.00 97.56 187 ASN A N 1
ATOM 1482 C CA . ASN A 1 187 ? -6.820 9.486 15.447 1.00 97.56 187 ASN A CA 1
ATOM 1483 C C . ASN A 1 187 ? -7.347 8.066 15.168 1.00 97.56 187 ASN A C 1
ATOM 1485 O O . ASN A 1 187 ? -7.478 7.697 13.999 1.00 97.56 187 ASN A O 1
ATOM 1489 N N . CYS A 1 188 ? -7.670 7.284 16.208 1.00 98.00 188 CYS A N 1
ATOM 1490 C CA . CYS A 1 188 ? -8.164 5.903 16.126 1.00 98.00 188 CYS A CA 1
ATOM 1491 C C . CYS A 1 188 ? -9.194 5.708 15.007 1.00 98.00 188 CYS A C 1
ATOM 1493 O O . CYS A 1 188 ? -9.048 4.846 14.140 1.00 98.00 188 CYS A O 1
ATOM 1495 N N . THR A 1 189 ? -10.209 6.572 14.966 1.00 98.06 189 THR A N 1
ATOM 1496 C CA . THR A 1 189 ? -11.327 6.395 14.038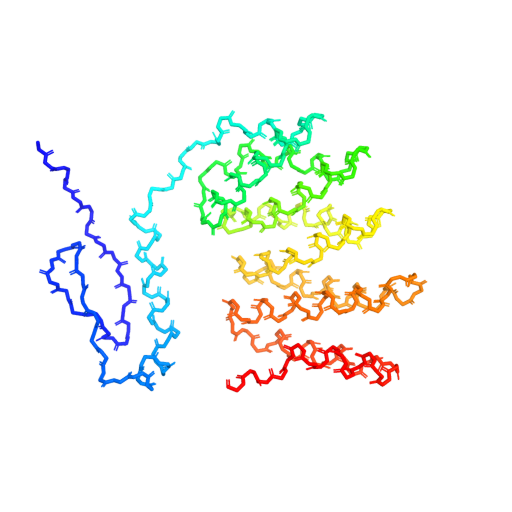 1.00 98.06 189 THR A CA 1
ATOM 1497 C C . THR A 1 189 ? -10.930 6.565 12.572 1.00 98.06 189 THR A C 1
ATOM 1499 O O . THR A 1 189 ? -11.551 5.959 11.696 1.00 98.06 189 THR A O 1
ATOM 1502 N N . LEU A 1 190 ? -9.901 7.369 12.292 1.00 98.06 190 LEU A N 1
ATOM 1503 C CA . LEU A 1 190 ? -9.349 7.553 10.954 1.00 98.06 190 LEU A CA 1
ATOM 1504 C C . LEU A 1 190 ? -8.369 6.430 10.598 1.00 98.06 190 LEU A C 1
ATOM 1506 O O .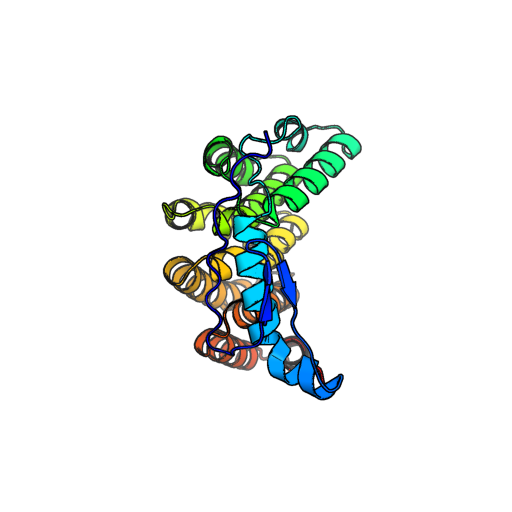 LEU A 1 190 ? -8.420 5.939 9.477 1.00 98.06 190 LEU A O 1
ATOM 1510 N N . ILE A 1 191 ? -7.580 5.945 11.561 1.00 98.75 191 ILE A N 1
ATOM 1511 C CA . ILE A 1 191 ? -6.722 4.761 11.391 1.00 98.75 191 ILE A CA 1
ATOM 1512 C C . ILE A 1 191 ? -7.567 3.547 10.997 1.00 98.75 191 ILE A C 1
ATOM 1514 O O . ILE A 1 191 ? -7.299 2.919 9.977 1.00 98.75 191 ILE A O 1
ATOM 1518 N N . ARG A 1 192 ? -8.639 3.255 11.742 1.00 98.69 192 ARG A N 1
ATOM 1519 C CA . ARG A 1 192 ? -9.577 2.161 11.433 1.00 98.69 192 ARG A CA 1
ATOM 1520 C C . ARG A 1 192 ? -10.232 2.312 10.060 1.00 98.69 192 ARG A C 1
ATOM 1522 O O . ARG A 1 192 ? -10.411 1.321 9.347 1.00 98.69 192 ARG A O 1
ATOM 1529 N N . TYR A 1 193 ? -10.550 3.545 9.657 1.00 98.62 193 TYR A N 1
ATOM 1530 C CA . TYR A 1 193 ? -11.060 3.826 8.314 1.00 98.62 193 TYR A CA 1
ATOM 1531 C C . TYR A 1 193 ? -10.016 3.512 7.235 1.00 98.62 193 TYR A C 1
ATOM 1533 O O . TYR A 1 193 ? -10.326 2.794 6.287 1.00 98.62 193 TYR A O 1
ATOM 1541 N N . ASP A 1 194 ? -8.786 4.009 7.384 1.00 98.69 194 ASP A N 1
ATOM 1542 C CA . ASP A 1 194 ? -7.712 3.784 6.414 1.00 98.69 194 ASP A CA 1
ATOM 1543 C C . ASP A 1 194 ? -7.319 2.291 6.354 1.00 98.69 194 ASP A C 1
ATOM 1545 O O . ASP A 1 194 ? -7.081 1.772 5.267 1.00 98.69 194 ASP A O 1
ATOM 1549 N N . ILE A 1 195 ? -7.360 1.553 7.474 1.00 98.81 195 ILE A N 1
ATOM 1550 C CA . ILE A 1 195 ? -7.218 0.084 7.489 1.00 98.81 195 ILE A CA 1
ATOM 1551 C C . ILE A 1 195 ? -8.355 -0.583 6.704 1.00 98.81 195 ILE A C 1
ATOM 1553 O O . ILE A 1 195 ? -8.098 -1.456 5.876 1.00 98.81 195 ILE A O 1
ATOM 1557 N N . SER A 1 196 ? -9.605 -0.163 6.921 1.00 98.50 196 SER A N 1
ATOM 1558 C CA . SER A 1 196 ? -10.765 -0.706 6.199 1.00 98.50 196 SER A CA 1
ATOM 1559 C C . SER A 1 196 ? -10.652 -0.482 4.688 1.00 98.50 196 SER A C 1
ATOM 1561 O O . SER A 1 196 ? -10.967 -1.387 3.915 1.00 98.50 196 SER A O 1
ATOM 1563 N N . GLN A 1 197 ? -10.170 0.695 4.271 1.00 98.56 197 GLN A N 1
ATOM 1564 C CA . GLN A 1 197 ? -9.878 1.010 2.870 1.00 98.56 197 GLN A CA 1
ATOM 1565 C C . GLN A 1 197 ? -8.722 0.162 2.332 1.00 98.56 197 GLN A C 1
ATOM 1567 O O . GLN A 1 197 ? -8.853 -0.437 1.273 1.00 98.56 197 GLN A O 1
ATOM 1572 N N . SER A 1 198 ? -7.631 0.031 3.087 1.00 98.56 198 SER A N 1
ATOM 1573 C CA . SER A 1 198 ? -6.474 -0.787 2.709 1.00 98.56 198 SER A CA 1
ATOM 1574 C C . SER A 1 198 ? -6.873 -2.250 2.473 1.00 98.56 198 SER A C 1
ATOM 1576 O O . SER A 1 198 ? -6.527 -2.840 1.451 1.00 98.56 198 SER A O 1
ATOM 1578 N N . LEU A 1 199 ? -7.695 -2.830 3.356 1.00 98.75 199 LEU A N 1
ATOM 1579 C CA . LEU A 1 199 ? -8.257 -4.172 3.170 1.00 98.75 199 LEU A CA 1
ATOM 1580 C C . LEU A 1 199 ? -9.135 -4.254 1.911 1.00 98.75 199 LEU A C 1
ATOM 1582 O O . LEU A 1 199 ? -9.069 -5.242 1.178 1.00 98.75 199 LEU A O 1
ATOM 1586 N N . ARG A 1 200 ? -9.933 -3.218 1.627 1.00 98.31 200 ARG A N 1
ATOM 1587 C CA . ARG A 1 200 ? -10.755 -3.166 0.413 1.00 98.31 200 ARG A CA 1
ATOM 1588 C C . ARG A 1 200 ? -9.903 -3.144 -0.846 1.00 98.31 200 ARG A C 1
ATOM 1590 O O . ARG A 1 200 ? -10.195 -3.895 -1.771 1.00 98.31 200 ARG A O 1
ATOM 1597 N N . ASP A 1 201 ? -8.832 -2.364 -0.853 1.00 98.50 201 ASP A N 1
ATOM 1598 C CA . ASP A 1 201 ? -7.923 -2.261 -1.990 1.00 98.50 201 ASP A CA 1
ATOM 1599 C C . ASP A 1 201 ? -7.163 -3.582 -2.223 1.00 98.50 201 ASP A C 1
ATOM 1601 O O . ASP A 1 201 ? -7.018 -4.019 -3.367 1.00 98.50 201 ASP A O 1
ATOM 1605 N N . VAL A 1 202 ? -6.758 -4.291 -1.153 1.00 98.62 202 VAL A N 1
ATOM 1606 C CA . VAL A 1 202 ? -6.212 -5.659 -1.269 1.00 98.62 202 VAL A CA 1
ATOM 1607 C C . VAL A 1 202 ? -7.243 -6.598 -1.895 1.00 98.62 202 VAL A C 1
ATOM 1609 O O . VAL A 1 202 ? -6.905 -7.352 -2.812 1.00 98.62 202 VAL A O 1
ATOM 1612 N N . TYR A 1 203 ? -8.491 -6.578 -1.418 1.00 98.31 203 TYR A N 1
ATOM 1613 C CA . TYR A 1 203 ? -9.554 -7.422 -1.962 1.00 98.31 203 TYR A CA 1
ATOM 1614 C C . TYR A 1 203 ? -9.821 -7.101 -3.434 1.00 98.31 203 TYR A C 1
ATOM 1616 O O . TYR A 1 203 ? -9.859 -8.009 -4.255 1.00 98.31 203 TYR A O 1
ATOM 1624 N N . ASP A 1 204 ? -9.929 -5.828 -3.805 1.00 96.62 204 ASP A N 1
ATOM 1625 C CA . ASP A 1 204 ? -10.173 -5.430 -5.191 1.00 96.62 204 ASP A CA 1
ATOM 1626 C C . ASP A 1 204 ? -9.022 -5.869 -6.113 1.00 96.62 204 ASP A C 1
ATOM 1628 O O . ASP A 1 204 ? -9.268 -6.322 -7.235 1.00 96.62 204 ASP A O 1
ATOM 1632 N N . ALA A 1 205 ? -7.777 -5.827 -5.627 1.00 95.44 205 ALA A N 1
ATOM 1633 C CA . ALA A 1 205 ? -6.603 -6.258 -6.379 1.00 95.44 205 ALA A CA 1
ATOM 1634 C C . ALA A 1 205 ? -6.463 -7.785 -6.520 1.00 95.44 205 ALA A C 1
ATOM 1636 O O . ALA A 1 205 ? -5.911 -8.242 -7.521 1.00 95.44 205 ALA A O 1
ATOM 1637 N N . THR A 1 206 ? -6.929 -8.565 -5.538 1.00 94.88 206 THR A N 1
ATOM 1638 C CA . THR A 1 206 ? -6.616 -10.007 -5.425 1.00 94.88 206 THR A CA 1
ATOM 1639 C C . THR A 1 206 ? -7.832 -10.935 -5.474 1.00 94.88 206 THR A C 1
ATOM 1641 O O . THR A 1 206 ? -7.679 -12.113 -5.769 1.00 94.88 206 THR A O 1
ATOM 1644 N N . GLN A 1 207 ? -9.031 -10.413 -5.207 1.00 95.12 207 GLN A N 1
ATOM 1645 C CA . GLN A 1 207 ? -10.298 -11.142 -5.047 1.00 95.12 207 GLN A CA 1
ATOM 1646 C C . GLN A 1 207 ? -10.272 -12.232 -3.962 1.00 95.12 207 GLN A C 1
ATOM 1648 O O . GLN A 1 207 ? -11.039 -13.188 -4.009 1.00 95.12 207 GLN A O 1
ATOM 1653 N N . GLU A 1 208 ? -9.405 -12.084 -2.962 1.00 94.69 208 GLU A N 1
ATOM 1654 C CA . GLU A 1 208 ? -9.194 -13.077 -1.907 1.00 94.69 208 GLU A CA 1
ATOM 1655 C C . GLU A 1 208 ? -10.286 -12.993 -0.830 1.00 94.69 208 GLU A C 1
ATOM 1657 O O . GLU A 1 208 ? -10.315 -12.014 -0.075 1.00 94.69 208 GLU A O 1
ATOM 1662 N N . PRO A 1 209 ? -11.172 -14.002 -0.701 1.00 92.25 209 PRO A N 1
ATOM 1663 C CA . PRO A 1 209 ? -12.367 -13.901 0.144 1.00 92.25 209 PRO A CA 1
ATOM 1664 C C . PRO A 1 209 ? -12.067 -13.598 1.616 1.00 92.25 209 PRO A C 1
ATOM 1666 O O . PRO A 1 209 ? -12.723 -12.743 2.215 1.00 92.25 209 PRO A O 1
ATOM 1669 N N . GLY A 1 210 ? -11.007 -14.202 2.166 1.00 96.00 210 GLY A N 1
ATOM 1670 C CA . GLY A 1 210 ? -10.602 -14.008 3.563 1.00 96.00 210 GLY A CA 1
ATOM 1671 C C . GLY A 1 210 ? -10.247 -12.558 3.921 1.00 96.00 210 GLY A C 1
ATOM 1672 O O . GLY A 1 210 ? -10.345 -12.169 5.083 1.00 96.00 210 GLY A O 1
ATOM 1673 N N . VAL A 1 211 ? -9.891 -11.720 2.937 1.00 98.31 211 VAL A N 1
ATOM 1674 C CA . VAL A 1 211 ? -9.646 -10.282 3.158 1.00 98.31 211 VAL A CA 1
ATOM 1675 C C . VAL A 1 211 ? -10.945 -9.569 3.533 1.00 98.31 211 VAL A C 1
ATOM 1677 O O . VAL A 1 211 ? -10.974 -8.766 4.465 1.00 98.31 211 VAL A O 1
ATOM 1680 N N . ARG A 1 212 ? -12.034 -9.881 2.821 1.00 97.62 212 ARG A N 1
ATOM 1681 C CA . ARG A 1 212 ? -13.352 -9.298 3.079 1.00 97.62 212 ARG A CA 1
ATOM 1682 C C . ARG A 1 212 ? -13.926 -9.792 4.401 1.00 97.62 212 ARG A C 1
ATOM 1684 O O . ARG A 1 212 ? -14.484 -8.993 5.144 1.00 97.62 212 ARG A O 1
ATOM 1691 N N . GLU A 1 213 ? -13.777 -11.080 4.695 1.00 98.06 213 GLU A N 1
ATOM 1692 C CA . GLU A 1 213 ? -14.213 -11.671 5.966 1.00 98.06 213 GLU A CA 1
ATOM 1693 C C . GLU A 1 213 ? -13.530 -10.999 7.161 1.00 98.06 213 GLU A C 1
ATOM 1695 O O . GLU A 1 213 ? -14.208 -10.586 8.101 1.00 98.06 213 GLU A O 1
ATOM 1700 N N . LEU A 1 214 ? -12.204 -10.814 7.100 1.00 98.62 214 LEU A N 1
ATOM 1701 C CA . LEU A 1 214 ? -11.461 -10.072 8.119 1.00 98.62 214 LEU A CA 1
ATOM 1702 C C . LEU A 1 214 ? -11.985 -8.640 8.263 1.00 98.62 214 LEU A C 1
ATOM 1704 O O . LEU A 1 214 ? -12.245 -8.196 9.377 1.00 98.62 214 LEU A O 1
ATOM 1708 N N . ALA A 1 215 ? -12.164 -7.921 7.154 1.00 98.38 215 ALA A N 1
ATOM 1709 C CA . ALA A 1 215 ? -12.617 -6.537 7.202 1.00 98.38 215 ALA A CA 1
ATOM 1710 C C . ALA A 1 215 ? -14.001 -6.391 7.847 1.00 98.38 215 ALA A C 1
ATOM 1712 O O . ALA A 1 215 ? -14.182 -5.535 8.708 1.00 98.38 215 ALA A O 1
ATOM 1713 N N . LEU A 1 216 ? -14.969 -7.230 7.467 1.00 98.19 216 LEU A N 1
ATOM 1714 C CA . LEU A 1 216 ? -16.315 -7.187 8.043 1.00 98.19 216 LEU A CA 1
ATOM 1715 C C . LEU A 1 216 ? -16.296 -7.521 9.539 1.00 98.19 216 LEU A C 1
ATOM 1717 O O . LEU A 1 216 ? -16.904 -6.796 10.322 1.00 98.19 216 LEU A O 1
ATOM 1721 N N . ARG A 1 217 ? -15.523 -8.537 9.936 1.00 98.50 217 ARG A N 1
ATOM 1722 C CA . ARG A 1 217 ? -15.343 -8.916 11.341 1.00 98.50 217 ARG A CA 1
ATOM 1723 C C . ARG A 1 217 ? -14.728 -7.788 12.172 1.00 98.50 217 ARG A C 1
ATOM 1725 O O . ARG A 1 217 ? -15.220 -7.513 13.256 1.00 98.50 217 ARG A O 1
ATOM 1732 N N . LEU A 1 218 ? -13.704 -7.098 11.663 1.00 98.56 218 LEU A N 1
ATOM 1733 C CA . LEU A 1 218 ? -13.116 -5.930 12.334 1.00 98.56 218 LEU A CA 1
ATOM 1734 C C . LEU A 1 218 ? -14.106 -4.767 12.452 1.00 98.56 218 LEU A C 1
ATOM 1736 O O . LEU A 1 218 ? -14.180 -4.113 13.483 1.00 98.56 218 LEU A O 1
ATOM 1740 N N . ILE A 1 219 ? -14.889 -4.498 11.408 1.00 98.00 219 ILE A N 1
ATOM 1741 C CA . ILE A 1 219 ? -15.884 -3.420 11.437 1.00 98.00 219 ILE A CA 1
ATOM 1742 C C . ILE A 1 219 ? -16.935 -3.676 12.521 1.00 98.00 219 ILE A C 1
ATOM 1744 O O . ILE A 1 219 ? -17.357 -2.737 13.190 1.00 98.00 219 ILE A O 1
ATOM 1748 N N . GLU A 1 220 ? -17.345 -4.928 12.719 1.00 98.00 220 GLU A N 1
ATOM 1749 C CA . GLU A 1 220 ? -18.326 -5.307 13.740 1.00 98.00 220 GLU A CA 1
ATOM 1750 C C . GLU A 1 220 ? -17.856 -5.040 15.178 1.00 98.00 220 GLU A C 1
ATOM 1752 O O . GLU A 1 220 ? -18.707 -4.802 16.038 1.00 98.00 220 GLU A O 1
ATOM 1757 N N . THR A 1 221 ? -16.542 -4.996 15.435 1.00 97.75 221 THR A N 1
ATOM 1758 C CA . THR A 1 221 ? -15.992 -4.693 16.770 1.00 97.75 221 THR A CA 1
ATOM 1759 C C . THR A 1 221 ? -16.040 -3.206 17.130 1.00 97.75 221 THR A C 1
ATOM 1761 O O . THR A 1 221 ? -15.856 -2.855 18.292 1.00 97.75 221 THR A O 1
ATOM 1764 N N . GLU A 1 222 ? -16.321 -2.311 16.175 1.00 97.44 222 GLU A N 1
ATOM 1765 C CA . GLU A 1 222 ? -16.449 -0.876 16.446 1.00 97.44 222 GLU A CA 1
ATOM 1766 C C . GLU A 1 222 ? -17.730 -0.588 17.237 1.00 97.44 222 GLU A C 1
ATOM 1768 O O . GLU A 1 222 ? -18.831 -0.734 16.707 1.00 97.44 222 GLU A O 1
ATOM 1773 N N . GLU A 1 223 ? -17.612 -0.169 18.494 1.00 95.38 223 GLU A N 1
ATOM 1774 C CA . GLU A 1 223 ? -18.749 0.102 19.382 1.00 95.38 223 GLU A CA 1
ATOM 1775 C C . GLU A 1 223 ? -19.540 1.348 18.965 1.00 95.38 223 GLU A C 1
ATOM 1777 O O . GLU A 1 223 ? -20.771 1.367 19.075 1.00 95.38 223 GLU A O 1
ATOM 1782 N N . ASP A 1 224 ? -18.873 2.369 18.416 1.00 96.94 224 ASP A N 1
ATOM 1783 C CA . ASP A 1 224 ? -19.558 3.560 17.925 1.00 96.94 224 ASP A CA 1
ATOM 1784 C C . ASP A 1 224 ? -20.273 3.255 16.598 1.00 96.94 224 ASP A C 1
ATOM 1786 O O . ASP A 1 224 ? -19.679 3.158 15.519 1.00 96.94 224 ASP A O 1
ATOM 1790 N N . LEU A 1 225 ? -21.605 3.173 16.659 1.00 97.19 225 LEU A N 1
ATOM 1791 C CA . LEU A 1 225 ? -22.464 2.881 15.511 1.00 97.19 225 LEU A CA 1
ATOM 1792 C C . LEU A 1 225 ? -22.270 3.839 14.326 1.00 97.19 225 LEU A C 1
ATOM 1794 O O . LEU A 1 225 ? -22.474 3.431 13.178 1.00 97.19 225 LEU A O 1
ATOM 1798 N N . LYS A 1 226 ? -21.898 5.104 14.562 1.00 97.81 226 LYS A N 1
ATOM 1799 C CA . LYS A 1 226 ? -21.601 6.064 13.490 1.00 97.81 226 LYS A CA 1
ATOM 1800 C C . LYS A 1 226 ? -20.359 5.619 12.724 1.00 97.81 226 LYS A C 1
ATOM 1802 O O . LYS A 1 226 ? -20.387 5.591 11.490 1.00 97.81 226 LYS A O 1
ATOM 1807 N N . TYR A 1 227 ? -19.292 5.257 13.432 1.00 97.94 227 TYR A N 1
ATOM 1808 C CA . TYR A 1 227 ? -18.041 4.824 12.812 1.00 97.94 227 TYR A CA 1
ATOM 1809 C C . TYR A 1 227 ? -18.139 3.415 12.230 1.00 97.94 227 TYR A C 1
ATOM 1811 O O . TYR A 1 227 ? -17.729 3.230 11.086 1.00 97.94 227 TYR A O 1
ATOM 1819 N N . ARG A 1 228 ? -18.822 2.479 12.899 1.00 97.88 228 ARG A N 1
ATOM 1820 C CA . ARG A 1 228 ? -19.151 1.155 12.344 1.00 97.88 228 ARG A CA 1
ATOM 1821 C C . ARG A 1 228 ? -19.834 1.278 10.981 1.00 97.88 228 ARG A C 1
ATOM 1823 O O . ARG A 1 228 ? -19.406 0.677 9.995 1.00 97.88 228 ARG A O 1
ATOM 1830 N N . LYS A 1 229 ? -20.872 2.123 10.892 1.00 97.12 229 LYS A N 1
ATOM 1831 C CA . LYS A 1 229 ? -21.561 2.416 9.624 1.00 97.12 229 LYS A CA 1
ATOM 1832 C C . LYS A 1 229 ? -20.609 3.028 8.600 1.00 97.12 229 LYS A C 1
ATOM 1834 O O . LYS A 1 229 ? -20.638 2.605 7.446 1.00 97.12 229 LYS A O 1
ATOM 1839 N N . LYS A 1 230 ? -19.777 3.996 9.007 1.00 97.06 230 LYS A N 1
ATOM 1840 C CA . LYS A 1 230 ? -18.791 4.649 8.134 1.00 97.06 230 LYS A CA 1
ATOM 1841 C C . LYS A 1 230 ? -17.820 3.634 7.534 1.00 97.06 230 LYS A C 1
ATOM 1843 O O . LYS A 1 230 ? -17.671 3.620 6.318 1.00 97.06 230 LYS A O 1
ATOM 1848 N N . TYR A 1 231 ? -17.217 2.760 8.332 1.00 97.62 231 TYR A N 1
ATOM 1849 C CA . TYR A 1 231 ? -16.294 1.738 7.828 1.00 97.62 231 TYR A CA 1
ATOM 1850 C C . TYR A 1 231 ? -17.004 0.761 6.891 1.00 97.62 231 TYR A C 1
ATOM 1852 O O . TYR A 1 231 ? -16.506 0.460 5.810 1.00 97.62 231 TYR A O 1
ATOM 1860 N N . GLY A 1 232 ? -18.233 0.364 7.235 1.00 96.50 232 GLY A N 1
ATOM 1861 C CA . GLY A 1 232 ? -19.062 -0.487 6.385 1.00 96.50 232 GLY A CA 1
ATOM 1862 C C . GLY A 1 232 ? -19.358 0.101 4.999 1.00 96.50 232 GLY A C 1
ATOM 1863 O O . GLY A 1 232 ? -19.545 -0.662 4.053 1.00 96.50 232 GLY A O 1
ATOM 1864 N N . THR A 1 233 ? -19.372 1.433 4.826 1.00 96.31 233 THR A N 1
ATOM 1865 C CA . THR A 1 233 ? -19.585 2.051 3.497 1.00 96.31 233 THR A CA 1
ATOM 1866 C C . THR A 1 233 ? -18.495 1.697 2.491 1.00 96.31 233 THR A C 1
ATOM 1868 O O . THR A 1 233 ? -18.815 1.544 1.315 1.00 96.31 233 THR A O 1
ATOM 1871 N N . VAL A 1 234 ? -17.263 1.459 2.952 1.00 96.12 234 VAL A N 1
ATOM 1872 C CA . VAL A 1 234 ? -16.132 1.023 2.116 1.00 96.12 234 VAL A CA 1
ATOM 1873 C C . VAL A 1 234 ? -16.435 -0.310 1.412 1.00 96.12 234 VAL A C 1
ATOM 1875 O O . VAL A 1 234 ? -15.943 -0.575 0.318 1.00 96.12 234 VAL A O 1
ATOM 1878 N N . TRP A 1 235 ? -17.291 -1.148 2.005 1.00 94.25 235 TRP A N 1
ATOM 1879 C CA . TRP A 1 235 ? -17.583 -2.513 1.553 1.00 94.25 235 TRP A CA 1
ATOM 1880 C C . TRP A 1 235 ? -18.972 -2.700 0.940 1.00 94.25 235 TRP A C 1
ATOM 1882 O O . TRP A 1 235 ? -19.340 -3.815 0.556 1.00 94.25 235 TRP A O 1
ATOM 1892 N N . LYS A 1 236 ? -19.761 -1.628 0.817 1.00 89.31 236 LYS A N 1
ATOM 1893 C CA . LYS A 1 236 ? -21.030 -1.684 0.083 1.00 89.31 236 LYS A CA 1
ATOM 1894 C C . LYS A 1 236 ? -20.745 -1.813 -1.416 1.00 89.31 236 LYS A C 1
ATOM 1896 O O . LYS A 1 236 ? -19.776 -1.250 -1.922 1.00 89.31 236 LYS A O 1
ATOM 1901 N N . LYS A 1 237 ? -21.589 -2.567 -2.134 1.00 59.56 237 LYS A N 1
ATOM 1902 C CA . LYS A 1 237 ? -21.534 -2.626 -3.601 1.00 59.56 237 LYS A CA 1
ATOM 1903 C C . LYS A 1 237 ? -21.691 -1.205 -4.142 1.00 59.56 237 LYS A C 1
ATOM 1905 O O . LYS A 1 237 ? -22.721 -0.578 -3.908 1.00 59.56 237 LYS A O 1
ATOM 1910 N N . THR A 1 238 ? -20.691 -0.719 -4.864 1.00 49.25 238 THR A N 1
ATOM 1911 C CA . THR A 1 238 ? -20.893 0.362 -5.826 1.00 49.25 238 THR A CA 1
ATOM 1912 C C . THR A 1 238 ? -21.792 -0.231 -6.910 1.00 49.25 238 THR A C 1
ATOM 1914 O O . THR A 1 238 ? -21.404 -1.218 -7.537 1.00 49.25 238 THR A O 1
ATOM 1917 N N . GLY A 1 239 ? -23.034 0.254 -6.986 1.00 35.72 239 GLY A N 1
ATOM 1918 C CA . GLY A 1 239 ? -24.043 -0.219 -7.941 1.00 35.72 239 GLY A CA 1
ATOM 1919 C C . GLY A 1 239 ? -23.600 -0.099 -9.392 1.00 35.72 239 GLY A C 1
ATOM 1920 O O . GLY A 1 239 ? -22.783 0.800 -9.691 1.00 35.72 239 GLY A O 1
#

Foldseek 3Di:
DPPPQDQQDFDQPPPQWDDPDSLDTDGDAPDPVRCVVCVVRVVSRVLSSCLRPPPAAADDPPLCVQCPDPDPVSVVVNLVVLLVSLQDAHQCLVVCLVVLLVQCPDPDLSSVLSSLQSLLSNLLNCPVPVCVVSVVSSLVQCVDPPPVSVLSNLLSQLSLLLNDDVSVVVSLVSLLVQLVVCVVPPCSLVSLLSSLLSLLSNCVNPVDVVSVVSSLVSLVPDPPPVSSVVSCVSVDDPD

Sequence (239 aa):
MKADARPLKIDDPSGLLKWAAPDRAVATFASMKDIKAHKVALVGLVRQWLAQTSPAQDATPSNFEELWSTDRQVQHRAFVDVMQATAQPVDWAYDVWEELLQNLTHEDNHHRAIAAQVLCNLAKSDPKKRMLKGFDALFAVTRDERFVTARHCLQSLWKVGAAGPAQRKRLLAALERRFEECAPEKNCTLIRYDISQSLRDVYDATQEPGVRELALRLIETEEDLKYRKKYGTVWKKTG

Radius of gyration: 20.24 Å; chains: 1; bounding box: 43×41×62 Å

Secondary structure (DSSP, 8-state):
----PPPP----TT--PEEEETTEEE---SSHHHHHHHHHHHHHHHHHHHHHHSPP--S--TTGGGGG-SSHHHHHHHHHHHHHHTTS--GGGGTSHHHHHHHTT-SSHHHHHHHHHHHHHHGGG-TT-HHHHHHHHHHHGGG-SSHHHHHHHHHHTHHHHHH-HHHHHHHHHHHHHHHHHTTTSTTHHHHHHHHHHHHHHHHHHH--HHHHHHHHHHHHT---HHHHHHHHHTTS---

Organism: Stigmatella aurantiaca (NCBI:txid41)

pLDDT: mean 92.79, std 11.59, range [35.38, 98.88]

InterPro domains:
  IPR011989 Armadillo-like helical [G3DSA:1.25.10.10] (65-224)
  IPR016024 Armadillo-type fold [SSF48371] (94-219)